Protein AF-K0NZ66-F1 (afdb_monomer_lite)

Secondary structure (DSSP, 8-state):
-----EEEEE-HHHHHHS-HHHHHHHHHHHTT--GGGEEEEEETTHHHHSHHHHHHHHHHHHHTT-EEEEEEETSSS--HHHHTTS--SEEEEPHHHH---TTS---SSS----SS-EEEEEEETTEEEEEEE-HHHHHHHHTTT--HHHHHHHHHH-HHHHHHHHHHHHHHHHH-SEEEEEETTTEEEEEEEEEEETTEEEEEEEEESTHHHHHHHTT-

pLDDT: mean 80.4, std 15.27, range [36.5, 97.06]

Radius of gyration: 20.23 Å; chains: 1; bounding box: 48×34×62 Å

Sequence (220 aa):
MPVVPVSVNLSPIDFQVADIFQEVDNIRQKHKTPAYFLNIEILESTLTSVPQQLHRDITKFHAAGYQIWIDDFGSGYSSLNNLKDFNFDLLKVGMTNLLSDPMIEPISQGIKLLSVPLALLERRDGKIKYCFINQAHHNSLEKFSLSMADWERFINEDEYSRKLLLQLMTDSKTSNQRISSHLDDQIYLEVKYLASYQTRDMFVVSTKNFNNYLDKTSKK

InterPro domains:
  IPR001633 EAL domain [PF00563] (4-93)
  IPR001633 EAL domain [PS50883] (1-173)
  IPR001633 EAL domain [cd01948] (2-111)
  IPR035919 EAL domain superfamily [G3DSA:3.20.20.450] (1-115)
  IPR035919 EAL domain superfamily [SSF141868] (4-98)

Organism: NCBI:txid1293597

Foldseek 3Di:
DDQAADEDEDELVCLVPDLNLCVVVVVCVVVVHQQQSYAYEYEPVNLVNPVVSVQVSLVSSVVSPHAYEYPQAQPDPDACVSVVSHDHPYYYHHVVQADPDPPDDPPPDPDPQDLWWKFKWKQFPLAIDTPDIGPNVVVLCVVLPHDSVNVSVCCRPPPVNSVVVVVQQVVQVVVQDWGWDDDVNQKIKIKGWRHYDDRITIIMITIPNSNVVSVVVSVD

Structure (mmCIF, N/CA/C/O backbone):
data_AF-K0NZ66-F1
#
_entry.id   AF-K0NZ66-F1
#
loop_
_atom_site.group_PDB
_atom_site.id
_atom_site.type_symbol
_atom_site.label_atom_id
_atom_site.label_alt_id
_atom_site.label_comp_id
_atom_site.label_asym_id
_atom_site.label_entity_id
_atom_site.label_seq_id
_atom_site.pdbx_PDB_ins_code
_atom_site.Cartn_x
_atom_site.Cartn_y
_atom_site.Cartn_z
_atom_site.occupancy
_atom_site.B_iso_or_equiv
_atom_site.auth_seq_id
_atom_site.auth_comp_id
_atom_site.auth_asym_id
_atom_site.auth_atom_id
_atom_site.pdbx_PDB_model_num
ATOM 1 N N . MET A 1 1 ? -31.351 6.733 1.024 1.00 50.88 1 MET A N 1
ATOM 2 C CA . MET A 1 1 ? -29.914 6.621 0.684 1.00 50.88 1 MET A CA 1
ATOM 3 C C . MET A 1 1 ? -29.343 5.426 1.430 1.00 50.88 1 MET A C 1
ATOM 5 O O . MET A 1 1 ? -29.804 5.200 2.546 1.00 50.88 1 MET A O 1
ATOM 9 N N . PRO A 1 2 ? -28.415 4.652 0.845 1.00 69.12 2 PRO A N 1
ATOM 10 C CA . PRO A 1 2 ? -27.710 3.613 1.592 1.00 69.12 2 PRO A CA 1
ATOM 11 C C . PRO A 1 2 ? -26.879 4.252 2.714 1.00 69.12 2 PRO A C 1
ATOM 13 O O . PRO A 1 2 ? -26.307 5.326 2.524 1.00 69.12 2 PRO A O 1
ATOM 16 N N . VAL A 1 3 ? -26.848 3.614 3.885 1.00 72.44 3 VAL A N 1
ATOM 17 C CA . VAL A 1 3 ? -25.988 4.032 5.001 1.00 72.44 3 VAL A CA 1
ATOM 18 C C . VAL A 1 3 ? -24.577 3.538 4.702 1.00 72.44 3 VAL A C 1
ATOM 20 O O . VAL A 1 3 ? -24.386 2.347 4.464 1.00 72.44 3 VAL A O 1
ATOM 23 N N . VAL A 1 4 ? -23.609 4.452 4.685 1.00 80.88 4 VAL A N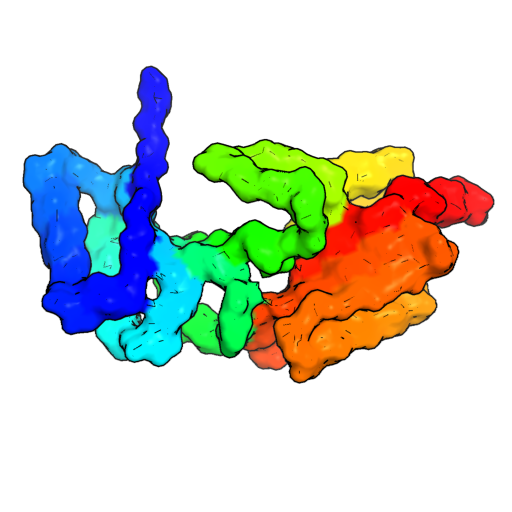 1
ATOM 24 C CA . VAL A 1 4 ? -22.199 4.143 4.420 1.00 80.88 4 VAL A CA 1
ATOM 25 C C . VAL A 1 4 ? -21.400 4.195 5.726 1.00 80.88 4 VAL A C 1
ATOM 27 O O . VAL A 1 4 ? -21.648 5.097 6.530 1.00 80.88 4 VAL A O 1
ATOM 30 N N . PRO A 1 5 ? -20.469 3.251 5.966 1.00 83.81 5 PRO A N 1
ATOM 31 C CA . PRO A 1 5 ? -19.546 3.341 7.092 1.00 83.81 5 PRO A CA 1
ATOM 32 C C . PRO A 1 5 ? -18.729 4.634 7.046 1.00 83.81 5 PRO A C 1
ATOM 34 O O . PRO A 1 5 ? -18.368 5.118 5.970 1.00 83.81 5 PRO A O 1
ATOM 37 N N . VAL A 1 6 ? -18.430 5.181 8.220 1.00 89.25 6 VAL A N 1
ATOM 38 C CA . VAL A 1 6 ? -17.580 6.362 8.397 1.00 89.25 6 VAL A CA 1
ATOM 39 C C . VAL A 1 6 ? -16.274 5.921 9.037 1.00 89.25 6 VAL A C 1
ATOM 41 O O . VAL A 1 6 ? -16.264 5.038 9.889 1.00 89.25 6 VAL A O 1
ATOM 44 N N . SER A 1 7 ? -15.169 6.531 8.623 1.00 89.00 7 SER A N 1
ATOM 45 C CA . SER A 1 7 ? -13.849 6.225 9.174 1.00 89.00 7 SER A CA 1
ATOM 46 C C . SER A 1 7 ? -13.410 7.314 10.152 1.00 89.00 7 SER A C 1
ATOM 48 O O . SER A 1 7 ? -13.660 8.497 9.913 1.00 89.00 7 SER A O 1
ATOM 50 N N . VAL A 1 8 ? -12.782 6.917 11.256 1.00 92.00 8 VAL A N 1
ATOM 51 C CA . VAL A 1 8 ? -12.252 7.806 12.297 1.00 92.00 8 VAL A CA 1
ATOM 52 C C . VAL A 1 8 ? -10.752 7.594 12.385 1.00 92.00 8 VAL A C 1
ATOM 54 O O . VAL A 1 8 ? -10.301 6.476 12.616 1.00 92.00 8 VAL A O 1
ATOM 57 N N . ASN A 1 9 ? -9.995 8.673 12.212 1.00 91.62 9 ASN A N 1
ATOM 58 C CA . ASN A 1 9 ? -8.541 8.642 12.284 1.00 91.62 9 ASN A CA 1
ATOM 59 C C . ASN A 1 9 ? -8.058 8.757 13.728 1.00 91.62 9 ASN A C 1
ATOM 61 O O . ASN A 1 9 ? -8.460 9.680 14.436 1.00 91.62 9 ASN A O 1
ATOM 65 N N . LEU A 1 10 ? -7.177 7.843 14.128 1.00 92.62 10 LEU A N 1
ATOM 66 C CA . LEU A 1 10 ? -6.488 7.835 15.410 1.00 92.62 10 LEU A CA 1
ATOM 67 C C . LEU A 1 10 ? -4.983 7.975 15.193 1.00 92.62 10 LEU A C 1
ATOM 69 O O . LEU A 1 10 ? -4.354 7.277 14.390 1.00 92.62 10 LEU A O 1
ATOM 73 N N . SER A 1 11 ? -4.406 8.894 15.948 1.00 89.00 11 SER A N 1
ATOM 74 C CA 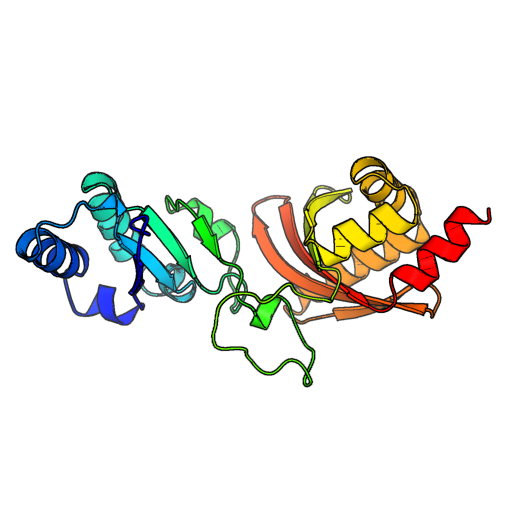. SER A 1 11 ? -2.996 9.240 15.924 1.00 89.00 11 SER A CA 1
ATOM 75 C C . SER A 1 11 ? -2.250 8.588 17.094 1.00 89.00 11 SER A C 1
ATOM 77 O O . SER A 1 11 ? -2.874 8.156 18.064 1.00 89.00 11 SER A O 1
ATOM 79 N N . PRO A 1 12 ? -0.904 8.557 17.076 1.00 89.44 12 PRO A N 1
ATOM 80 C CA . PRO A 1 12 ? -0.136 7.972 18.170 1.00 89.44 12 PRO A CA 1
ATOM 81 C C . PRO A 1 12 ? -0.428 8.587 19.540 1.00 89.44 12 PRO A C 1
ATOM 83 O O . PRO A 1 12 ? -0.375 7.874 20.540 1.00 89.44 12 PRO A O 1
ATOM 86 N N . ILE A 1 13 ? -0.731 9.891 19.594 1.00 91.50 13 ILE A N 1
ATOM 87 C CA . ILE A 1 13 ? -0.993 10.574 20.863 1.00 91.50 13 ILE A CA 1
ATOM 88 C C . ILE A 1 13 ? -2.291 10.071 21.501 1.00 91.50 13 ILE A C 1
ATOM 90 O O . ILE A 1 13 ? -2.314 9.894 22.714 1.00 91.50 13 ILE A O 1
ATOM 94 N N . ASP A 1 14 ? -3.315 9.731 20.712 1.00 92.94 14 ASP A N 1
ATOM 95 C CA . ASP A 1 14 ? -4.608 9.251 21.221 1.00 92.94 14 ASP A CA 1
ATOM 96 C C . ASP A 1 14 ? -4.450 7.960 22.038 1.00 92.94 14 ASP A C 1
ATOM 98 O O . ASP A 1 14 ? -5.008 7.833 23.127 1.00 92.94 14 ASP A O 1
ATOM 102 N N . PHE A 1 15 ? -3.600 7.041 21.567 1.00 92.38 15 PHE A N 1
ATOM 103 C CA . PHE A 1 15 ? -3.257 5.800 22.274 1.00 92.38 15 PHE A CA 1
ATOM 104 C C . PHE A 1 15 ? -2.381 6.023 23.517 1.00 92.38 15 PHE A C 1
ATOM 106 O O . PHE A 1 15 ? -2.288 5.142 24.369 1.00 92.38 15 PHE A O 1
ATOM 113 N N . GLN A 1 16 ? -1.689 7.162 23.617 1.00 89.75 16 GLN A N 1
ATOM 114 C CA . GLN A 1 16 ? -0.835 7.486 24.765 1.00 89.75 16 GLN A CA 1
ATOM 115 C C . GLN A 1 16 ? -1.607 8.172 25.888 1.00 89.75 16 GLN A C 1
ATOM 117 O O . GLN A 1 16 ? -1.298 7.952 27.059 1.00 89.75 16 GLN A O 1
ATOM 122 N N . VAL A 1 17 ? -2.568 9.034 25.545 1.00 90.06 17 VAL A N 1
ATOM 123 C CA . VAL A 1 17 ? -3.222 9.917 26.523 1.00 90.06 17 VAL A CA 1
ATOM 124 C C . VAL A 1 17 ? -4.502 9.339 27.121 1.00 90.06 17 VAL A C 1
ATOM 126 O O . VAL A 1 17 ? -4.945 9.833 28.157 1.00 90.06 17 VAL A O 1
ATOM 129 N N . ALA A 1 18 ? -5.100 8.315 26.506 1.00 88.19 18 ALA A N 1
ATOM 130 C CA . ALA A 1 18 ? -6.380 7.759 26.939 1.00 88.19 18 ALA A CA 1
ATOM 131 C C . ALA A 1 18 ? -6.503 6.251 26.664 1.00 88.19 18 ALA A C 1
ATOM 133 O O . ALA A 1 18 ? -5.793 5.691 25.830 1.00 88.19 18 ALA A O 1
ATOM 134 N N . ASP A 1 19 ? -7.470 5.597 27.324 1.00 93.94 19 ASP A N 1
ATOM 135 C CA . ASP A 1 19 ? -8.002 4.317 26.835 1.00 93.94 19 ASP A CA 1
ATOM 136 C C . ASP A 1 19 ? -8.901 4.613 25.628 1.00 93.94 19 ASP A C 1
ATOM 138 O O . ASP A 1 19 ? -10.118 4.779 25.746 1.00 93.94 19 ASP A O 1
ATOM 142 N N . ILE A 1 20 ? -8.266 4.765 24.464 1.00 94.88 20 ILE A N 1
ATOM 143 C CA . ILE A 1 20 ? -8.938 5.218 23.245 1.00 94.88 20 ILE A CA 1
ATOM 144 C C . ILE A 1 20 ? -10.032 4.249 22.792 1.00 94.88 20 ILE A C 1
ATOM 146 O O . ILE A 1 20 ? -11.053 4.679 22.257 1.00 94.88 20 ILE A O 1
ATOM 150 N N . PHE A 1 21 ? -9.867 2.951 23.067 1.00 95.75 21 PHE A N 1
ATOM 151 C CA . PHE A 1 21 ? -10.921 1.971 22.835 1.00 95.75 21 PHE A CA 1
ATOM 152 C C . PHE A 1 21 ? -12.172 2.316 23.643 1.00 95.75 21 PHE A C 1
ATOM 154 O O . PHE A 1 21 ? -13.265 2.386 23.080 1.00 95.75 21 PHE A O 1
ATOM 161 N N . GLN A 1 22 ? -12.018 2.560 24.947 1.00 96.69 22 GLN A N 1
ATOM 162 C CA . GLN A 1 22 ? -13.157 2.862 25.806 1.00 96.69 22 GLN A CA 1
ATOM 163 C C . GLN A 1 22 ? -13.837 4.175 25.405 1.00 96.69 22 GLN A C 1
ATOM 165 O O . GLN A 1 22 ? -15.065 4.251 25.425 1.00 96.69 22 GLN A O 1
ATOM 170 N N . GLU A 1 23 ? -13.062 5.187 25.013 1.00 95.50 23 GLU A N 1
ATOM 171 C CA . GLU A 1 23 ? -13.594 6.474 24.555 1.00 95.50 23 GLU A CA 1
ATOM 172 C C . GLU A 1 23 ? -14.462 6.304 23.300 1.00 95.50 23 GLU A C 1
ATOM 174 O O . GLU A 1 23 ? -15.635 6.692 23.283 1.00 95.50 23 GLU A O 1
ATOM 179 N N . VAL A 1 24 ? -13.922 5.643 22.272 1.00 95.50 24 VAL A N 1
ATOM 180 C CA . VAL A 1 24 ? -14.642 5.373 21.022 1.00 95.50 24 VAL A CA 1
ATOM 181 C C . VAL A 1 24 ? -15.882 4.517 21.280 1.00 95.50 24 VAL A C 1
ATOM 183 O O . VAL A 1 24 ? -16.968 4.838 20.787 1.00 95.50 24 VAL A O 1
ATOM 186 N N . ASP A 1 25 ? -15.762 3.456 22.082 1.00 96.31 25 ASP A N 1
ATOM 187 C CA . ASP A 1 25 ? -16.876 2.540 22.314 1.00 96.31 25 ASP A CA 1
ATOM 188 C C . ASP A 1 25 ? -17.989 3.164 23.162 1.00 96.31 25 ASP A C 1
ATOM 190 O O . ASP A 1 25 ? -19.168 2.965 22.864 1.00 96.31 25 ASP A O 1
ATOM 194 N N . ASN A 1 26 ? -17.653 4.010 24.138 1.00 96.38 26 ASN A N 1
ATOM 195 C CA . ASN A 1 26 ? -18.637 4.789 24.892 1.00 96.38 26 ASN A CA 1
ATOM 196 C C . ASN A 1 26 ? -19.447 5.712 23.977 1.00 96.38 26 ASN A C 1
ATOM 198 O O . ASN A 1 26 ? -20.678 5.767 24.077 1.00 96.38 26 ASN A O 1
ATOM 202 N N . ILE A 1 27 ? -18.775 6.420 23.063 1.00 94.94 27 ILE A N 1
ATOM 203 C CA . ILE A 1 27 ? -19.434 7.297 22.088 1.00 94.94 27 ILE A CA 1
ATOM 204 C C . ILE A 1 27 ? -20.335 6.462 21.174 1.00 94.94 27 ILE A C 1
ATOM 206 O O . ILE A 1 27 ? -21.521 6.774 21.024 1.00 94.94 27 ILE A O 1
ATOM 210 N N . ARG A 1 28 ? -19.828 5.355 20.622 1.00 94.88 28 ARG A N 1
ATOM 211 C CA . ARG A 1 28 ? -20.618 4.446 19.782 1.00 94.88 28 ARG A CA 1
ATOM 212 C C . ARG A 1 28 ? -21.881 3.966 20.506 1.00 94.88 28 ARG A C 1
ATOM 214 O O . ARG A 1 28 ? -22.976 4.041 19.941 1.00 94.88 28 ARG A O 1
ATOM 221 N N . GLN A 1 29 ? -21.751 3.486 21.744 1.00 95.38 29 GLN A N 1
ATOM 222 C CA . GLN A 1 29 ? -22.871 2.980 22.544 1.00 95.38 29 GLN A CA 1
ATOM 223 C C . GLN A 1 29 ? -23.894 4.074 22.860 1.00 95.38 29 GLN A C 1
ATOM 225 O O . GLN A 1 29 ? -25.096 3.848 22.702 1.00 95.38 29 GLN A O 1
ATOM 230 N N . LYS A 1 30 ? -23.434 5.275 23.232 1.00 97.06 30 LYS A N 1
ATOM 231 C CA . LYS A 1 30 ? -24.293 6.445 23.477 1.00 97.06 30 LYS A CA 1
ATOM 232 C C . LYS A 1 30 ? -25.176 6.763 22.270 1.00 97.06 30 LYS A C 1
ATOM 234 O O . LYS A 1 30 ? -26.352 7.083 22.437 1.00 97.06 30 LYS A O 1
ATOM 239 N N . HIS A 1 31 ? -24.626 6.638 21.065 1.00 94.75 31 HIS A N 1
ATOM 240 C CA . HIS A 1 31 ? -25.344 6.869 19.811 1.00 94.75 31 HIS A CA 1
ATOM 241 C C . HIS A 1 31 ? -26.055 5.624 19.257 1.00 94.75 31 HIS A C 1
ATOM 243 O O . HIS A 1 31 ? -26.743 5.721 18.244 1.00 94.75 31 HIS A O 1
ATOM 249 N N . LYS A 1 32 ? -25.956 4.474 19.943 1.00 94.38 32 LYS A N 1
ATOM 250 C CA . LYS A 1 32 ? -26.532 3.179 19.536 1.00 94.38 32 LYS A CA 1
ATOM 251 C C . LYS A 1 32 ? -26.104 2.753 18.128 1.00 94.38 32 LYS A C 1
ATOM 253 O O . LYS A 1 32 ? -26.863 2.110 17.405 1.00 94.38 32 LYS A O 1
ATOM 258 N N . THR A 1 33 ? -24.878 3.098 17.751 1.00 92.44 33 THR A N 1
ATOM 259 C CA . THR A 1 33 ? -24.326 2.787 16.434 1.00 92.44 33 THR A CA 1
ATOM 260 C C . THR A 1 33 ? -23.736 1.370 16.441 1.00 92.44 33 THR A C 1
ATOM 262 O O . THR A 1 33 ? -22.999 1.007 17.363 1.00 92.44 33 THR A O 1
ATOM 265 N N . PRO A 1 34 ? -24.042 0.520 15.451 1.00 92.94 34 PRO A N 1
ATOM 266 C CA . PRO A 1 34 ? -23.312 -0.732 15.261 1.00 92.94 34 PRO A CA 1
ATOM 267 C C . PRO A 1 34 ? -21.830 -0.488 14.940 1.00 92.94 34 PRO A C 1
ATOM 269 O O . PRO A 1 34 ? -21.512 0.419 14.176 1.00 92.94 34 PRO A O 1
ATOM 272 N N . ALA A 1 35 ? -20.924 -1.302 15.491 1.00 92.31 35 ALA A N 1
ATOM 273 C CA . ALA A 1 35 ? -19.477 -1.104 15.336 1.00 92.31 35 ALA A CA 1
ATOM 274 C C . ALA A 1 35 ? -19.013 -1.135 13.869 1.00 92.31 35 ALA A C 1
ATOM 276 O O . ALA A 1 35 ? -18.182 -0.329 13.480 1.00 92.31 35 ALA A O 1
ATOM 277 N N . TYR A 1 36 ? -19.639 -1.960 13.023 1.00 88.19 36 TYR A N 1
ATOM 278 C CA . TYR A 1 36 ? -19.315 -2.066 11.593 1.00 88.19 36 TYR A CA 1
ATOM 279 C C . TYR A 1 36 ? -19.644 -0.813 10.755 1.00 88.19 36 TYR A C 1
ATOM 281 O O . TYR A 1 36 ? -19.328 -0.772 9.569 1.00 88.19 36 TYR A O 1
ATOM 289 N N . PHE A 1 37 ? -20.300 0.203 11.329 1.00 91.50 37 PHE A N 1
ATOM 290 C CA . PHE A 1 37 ? -20.457 1.512 10.682 1.00 91.50 37 PHE A CA 1
ATOM 291 C C . PHE A 1 37 ? -19.314 2.483 11.000 1.00 91.50 37 PHE A C 1
ATOM 293 O O . PHE A 1 37 ? -19.302 3.585 10.451 1.00 91.50 37 PHE A O 1
ATOM 300 N N . LEU A 1 38 ? -18.379 2.095 11.870 1.00 93.25 38 LEU A N 1
ATOM 301 C CA . LEU A 1 38 ? -17.206 2.874 12.241 1.00 93.25 38 LEU A CA 1
ATOM 302 C C . LEU A 1 38 ? -15.941 2.075 11.921 1.00 93.25 38 LEU A C 1
ATOM 304 O O . LEU A 1 38 ? -15.647 1.072 12.569 1.00 93.25 38 LEU A O 1
ATOM 308 N N . ASN A 1 39 ? -15.177 2.549 10.943 1.00 93.31 39 ASN A N 1
ATOM 309 C CA . ASN A 1 39 ? -13.837 2.034 10.687 1.00 93.31 39 ASN A CA 1
ATOM 310 C C . ASN A 1 39 ? -12.834 2.875 11.469 1.00 93.31 39 ASN A C 1
ATOM 312 O O . ASN A 1 39 ? -12.922 4.103 11.484 1.00 93.31 39 ASN A O 1
ATOM 316 N N . ILE A 1 40 ? -11.879 2.225 12.115 1.00 95.62 40 ILE A N 1
ATOM 317 C CA . ILE A 1 40 ? -10.814 2.903 12.845 1.00 95.62 40 ILE A CA 1
ATOM 318 C C . ILE A 1 40 ? -9.585 2.928 11.950 1.00 95.62 40 ILE A C 1
ATOM 320 O O . ILE A 1 40 ? -9.030 1.883 11.627 1.00 95.62 40 ILE A O 1
ATOM 324 N N . GLU A 1 41 ? -9.175 4.118 11.535 1.00 93.94 41 GLU A N 1
ATOM 325 C CA . GLU A 1 41 ? -7.980 4.343 10.730 1.00 93.94 41 GLU A CA 1
ATOM 326 C C . GLU A 1 41 ? -6.814 4.702 11.649 1.00 93.94 41 GLU A C 1
ATOM 328 O O . GLU A 1 41 ? -6.909 5.608 12.474 1.00 93.94 41 GLU A O 1
ATOM 333 N N . ILE A 1 42 ? -5.712 3.971 11.527 1.00 91.44 42 ILE A N 1
ATOM 334 C CA . ILE A 1 42 ? -4.526 4.133 12.360 1.00 91.44 42 ILE A CA 1
ATOM 335 C C . ILE A 1 42 ? -3.398 4.649 11.484 1.00 91.44 42 ILE A C 1
ATOM 337 O O . ILE A 1 42 ? -3.026 4.009 10.497 1.00 91.44 42 ILE A O 1
ATOM 341 N N . LEU A 1 43 ? -2.824 5.792 11.863 1.00 85.75 43 LEU A N 1
ATOM 342 C CA . LEU A 1 43 ? -1.654 6.322 11.168 1.00 85.75 43 LEU A CA 1
ATOM 343 C C . LEU A 1 43 ? -0.496 5.326 11.246 1.00 85.75 43 LEU A C 1
ATOM 345 O O . LEU A 1 43 ? -0.181 4.811 12.322 1.00 85.75 43 LEU A O 1
ATOM 349 N N . GLU A 1 44 ? 0.195 5.131 10.126 1.00 81.88 44 GLU A N 1
ATOM 350 C CA . GLU A 1 44 ? 1.349 4.238 10.006 1.00 81.88 44 GLU A CA 1
ATOM 351 C C . GLU A 1 44 ? 2.423 4.458 11.093 1.00 81.88 44 GLU A C 1
ATOM 353 O O . GLU A 1 44 ? 2.971 3.498 11.639 1.00 81.88 44 GLU A O 1
ATOM 358 N N . SER A 1 45 ? 2.701 5.711 11.463 1.00 82.62 45 SER A N 1
ATOM 359 C CA . SER A 1 45 ? 3.694 6.052 12.493 1.00 82.62 45 SER A CA 1
ATOM 360 C C . SER A 1 45 ? 3.383 5.430 13.864 1.00 82.62 45 SER A C 1
ATOM 362 O O . SER A 1 45 ? 4.305 5.070 14.606 1.00 82.62 45 SER A O 1
ATOM 364 N N . THR A 1 46 ? 2.100 5.203 14.167 1.00 87.25 46 THR A N 1
ATOM 365 C CA . THR A 1 46 ? 1.613 4.604 15.422 1.00 87.25 46 THR A CA 1
ATOM 366 C C . THR A 1 46 ? 2.178 3.207 15.655 1.00 87.25 46 THR A C 1
ATOM 368 O O . THR A 1 46 ? 2.477 2.856 16.799 1.00 87.25 46 THR A O 1
ATOM 371 N N . LEU A 1 47 ? 2.405 2.443 14.577 1.00 86.00 47 LEU A N 1
ATOM 372 C CA . LEU A 1 47 ? 2.971 1.088 14.620 1.00 86.00 47 LEU A CA 1
ATOM 373 C C . LEU A 1 47 ? 4.319 1.056 15.344 1.00 86.00 47 LEU A C 1
ATOM 375 O O . LEU A 1 47 ? 4.630 0.103 16.052 1.00 86.00 47 LEU A O 1
ATOM 379 N N . THR A 1 48 ? 5.118 2.108 15.165 1.00 83.31 48 THR A N 1
ATOM 380 C CA . THR A 1 48 ? 6.451 2.220 15.770 1.00 83.31 48 THR A CA 1
ATOM 381 C C . THR A 1 48 ? 6.454 2.985 17.087 1.00 83.31 48 THR A C 1
ATOM 383 O O . THR A 1 48 ? 7.286 2.702 17.946 1.00 83.31 48 THR A O 1
ATOM 386 N N . SER A 1 49 ? 5.532 3.933 17.275 1.00 85.94 49 SER A N 1
ATOM 387 C CA . SER A 1 49 ? 5.510 4.790 18.464 1.00 85.94 49 SER A CA 1
ATOM 388 C C . SER A 1 49 ? 4.993 4.078 19.714 1.00 85.94 49 SER A C 1
ATOM 390 O O . SER A 1 49 ? 5.535 4.290 20.796 1.00 85.94 49 SER A O 1
ATOM 392 N N . VAL A 1 50 ? 3.945 3.256 19.593 1.00 87.00 50 VAL A N 1
ATOM 393 C CA . VAL A 1 50 ? 3.262 2.627 20.744 1.00 87.00 50 VAL A CA 1
ATOM 394 C C . VAL A 1 50 ? 2.834 1.173 20.480 1.00 87.00 50 VAL A C 1
ATOM 396 O O . VAL A 1 50 ? 1.683 0.808 20.724 1.00 87.00 50 VAL A O 1
ATOM 399 N N . PRO A 1 51 ? 3.742 0.289 20.026 1.00 87.00 51 PRO A N 1
ATOM 400 C CA . PRO A 1 51 ? 3.384 -1.029 19.491 1.00 87.00 51 PRO A CA 1
ATOM 401 C C . PRO A 1 51 ? 2.625 -1.927 20.481 1.00 87.00 51 PRO A C 1
ATOM 403 O O . PRO A 1 51 ? 1.659 -2.587 20.108 1.00 87.00 51 PRO A O 1
ATOM 406 N N . GLN A 1 52 ? 3.027 -1.946 21.757 1.00 89.25 52 GLN A N 1
ATOM 407 C CA . GLN A 1 52 ? 2.393 -2.809 22.762 1.00 89.25 52 GLN A CA 1
ATOM 408 C C . GLN A 1 52 ? 0.968 -2.365 23.105 1.00 89.25 52 GLN A C 1
ATOM 410 O O . GLN A 1 52 ? 0.083 -3.208 23.249 1.00 89.25 52 GLN A O 1
ATOM 415 N N . GLN A 1 53 ? 0.753 -1.054 23.250 1.00 91.12 53 GLN A N 1
ATOM 416 C CA . GLN A 1 53 ? -0.564 -0.497 23.552 1.00 91.12 53 GLN A CA 1
ATOM 417 C C . GLN A 1 53 ? -1.493 -0.677 22.353 1.00 91.12 53 GLN A C 1
ATOM 419 O O . GLN A 1 53 ? -2.592 -1.209 22.495 1.00 91.12 53 GLN A O 1
ATOM 424 N N . LEU A 1 54 ? -0.986 -0.362 21.160 1.00 92.25 54 LEU A N 1
ATOM 425 C CA . LEU A 1 54 ? -1.696 -0.544 19.904 1.00 92.25 54 LEU A CA 1
ATOM 426 C C . LEU A 1 54 ? -2.179 -1.989 19.713 1.00 92.25 54 LEU A C 1
ATOM 428 O O . LEU A 1 54 ? -3.336 -2.206 19.373 1.00 92.25 54 LEU A O 1
ATOM 432 N N . HIS A 1 55 ? -1.331 -2.987 19.981 1.00 91.44 55 HIS A N 1
ATOM 433 C CA . HIS A 1 55 ? -1.707 -4.398 19.833 1.00 91.44 55 HIS A CA 1
ATOM 434 C C . HIS A 1 55 ? -2.876 -4.789 20.754 1.00 91.44 55 HIS A C 1
ATOM 436 O O . HIS A 1 55 ? -3.805 -5.491 20.341 1.00 91.44 55 HIS A O 1
ATOM 442 N N . ARG A 1 56 ? -2.858 -4.307 22.004 1.00 92.81 56 ARG A N 1
ATOM 443 C CA . ARG A 1 56 ? -3.949 -4.539 22.963 1.00 92.81 56 ARG A CA 1
ATOM 444 C C . ARG A 1 56 ? -5.238 -3.875 22.497 1.00 92.81 56 ARG A C 1
ATOM 446 O O . ARG A 1 56 ? -6.281 -4.522 22.514 1.00 92.81 56 ARG A O 1
ATOM 453 N N . ASP A 1 57 ? -5.170 -2.621 22.065 1.00 94.62 57 ASP A N 1
ATOM 454 C CA . ASP A 1 57 ? -6.366 -1.873 21.681 1.00 94.62 57 ASP A CA 1
ATOM 455 C C . ASP A 1 57 ? -6.960 -2.373 20.360 1.00 94.62 57 ASP A C 1
ATOM 457 O O . ASP A 1 57 ? -8.176 -2.524 20.283 1.00 94.62 57 ASP A O 1
ATOM 461 N N . ILE A 1 58 ? -6.142 -2.766 19.374 1.00 94.06 58 ILE A N 1
ATOM 462 C CA . ILE A 1 58 ? -6.617 -3.458 18.159 1.00 94.06 58 ILE A CA 1
ATOM 463 C C . ILE A 1 58 ? -7.391 -4.725 18.532 1.00 94.06 58 ILE A C 1
ATOM 465 O O . ILE A 1 58 ? -8.488 -4.948 18.025 1.00 94.06 58 ILE A O 1
ATOM 469 N N . THR A 1 59 ? -6.870 -5.520 19.472 1.00 94.19 59 THR A N 1
ATOM 470 C CA . THR A 1 59 ? -7.557 -6.734 19.942 1.00 94.19 59 THR A CA 1
ATOM 471 C C . THR A 1 59 ? -8.923 -6.403 20.554 1.00 94.19 59 THR A C 1
ATOM 473 O O . THR A 1 59 ? -9.907 -7.086 20.264 1.00 94.19 59 THR A O 1
ATOM 476 N N . LYS A 1 60 ? -9.019 -5.339 21.367 1.00 95.88 60 LYS A N 1
ATOM 477 C CA . LYS A 1 60 ? -10.296 -4.881 21.943 1.00 95.88 60 LYS A CA 1
ATOM 478 C C . LYS A 1 60 ? -11.269 -4.404 20.859 1.00 95.88 60 LYS A C 1
ATOM 480 O O . LYS A 1 60 ? -12.434 -4.797 20.873 1.00 95.88 60 LYS A O 1
ATOM 485 N N . PHE A 1 61 ? -10.800 -3.597 19.907 1.00 96.31 61 PHE A N 1
ATOM 486 C CA . PHE A 1 61 ? -11.614 -3.111 18.792 1.00 96.31 61 PHE A CA 1
ATOM 487 C C . PHE A 1 61 ? -12.163 -4.264 17.945 1.00 96.31 61 PHE A C 1
ATOM 489 O O . PHE A 1 61 ? -13.361 -4.308 17.669 1.00 96.31 61 PHE A O 1
ATOM 496 N N . HIS A 1 62 ? -11.335 -5.248 17.596 1.00 94.88 62 HIS A N 1
ATOM 497 C CA . HIS A 1 62 ? -11.793 -6.439 16.877 1.00 94.88 62 HIS A CA 1
ATOM 498 C C . HIS A 1 62 ? -12.814 -7.244 17.674 1.00 94.88 62 HIS A C 1
ATOM 500 O O . HIS A 1 62 ? -13.850 -7.620 17.128 1.00 94.88 62 HIS A O 1
ATOM 506 N N . ALA A 1 63 ? -12.583 -7.449 18.973 1.00 95.06 63 ALA A N 1
ATOM 507 C CA . ALA A 1 63 ? -13.537 -8.140 19.841 1.00 95.06 63 ALA A CA 1
ATOM 508 C C . ALA A 1 63 ? -14.902 -7.426 19.919 1.00 95.06 63 ALA A C 1
ATOM 510 O O . ALA A 1 63 ? -15.930 -8.082 20.084 1.00 95.06 63 ALA A O 1
ATOM 511 N N . ALA A 1 64 ? -14.926 -6.100 19.763 1.00 94.81 64 ALA A N 1
ATOM 512 C CA . ALA A 1 64 ? -16.145 -5.295 19.719 1.00 94.81 64 ALA A CA 1
ATOM 513 C C . ALA A 1 64 ? -16.767 -5.162 18.309 1.00 94.81 64 ALA A C 1
ATOM 515 O O . ALA A 1 64 ? -17.835 -4.562 18.169 1.00 94.81 64 ALA A O 1
ATOM 516 N N . GLY A 1 65 ? -16.146 -5.742 17.276 1.00 93.75 65 GLY A N 1
ATOM 517 C CA . GLY A 1 65 ? -16.679 -5.802 15.911 1.00 93.75 65 GLY A CA 1
ATOM 518 C C . GLY A 1 65 ? -16.348 -4.602 15.020 1.00 93.75 65 GLY A C 1
ATOM 519 O O . GLY A 1 65 ? -17.049 -4.381 14.031 1.00 93.75 65 GLY A O 1
ATOM 520 N N . TYR A 1 66 ? -15.324 -3.817 15.365 1.00 95.69 66 TYR A N 1
ATOM 521 C CA . TYR A 1 66 ? -14.806 -2.750 14.504 1.00 95.69 66 TYR A CA 1
ATOM 522 C C . TYR A 1 66 ? -13.876 -3.317 13.430 1.00 95.69 66 TYR A C 1
ATOM 524 O O . TYR A 1 66 ? -13.245 -4.353 13.637 1.00 95.69 66 TYR A O 1
ATOM 532 N N . GLN A 1 67 ? -13.745 -2.595 12.317 1.00 92.62 67 GLN A N 1
ATOM 533 C CA . GLN A 1 67 ? -12.649 -2.799 11.371 1.00 92.62 67 GLN A CA 1
ATOM 534 C C . GLN A 1 67 ? -11.511 -1.826 11.674 1.00 92.62 67 GLN A C 1
ATOM 536 O O . GLN A 1 67 ? -11.751 -0.653 11.971 1.00 92.62 67 GLN A O 1
ATOM 541 N N . ILE A 1 68 ? -10.281 -2.315 11.571 1.00 93.31 68 ILE A N 1
ATOM 542 C CA . ILE A 1 68 ? -9.048 -1.570 11.812 1.00 93.31 68 ILE A CA 1
ATOM 543 C C . ILE A 1 68 ? -8.293 -1.439 10.496 1.00 93.31 68 ILE A C 1
ATOM 545 O O . ILE A 1 68 ? -7.896 -2.428 9.876 1.00 93.31 68 ILE A O 1
ATOM 549 N N . TRP A 1 69 ? -8.098 -0.207 10.058 1.00 91.88 69 TRP A N 1
ATOM 550 C CA . TRP A 1 69 ? -7.441 0.148 8.811 1.00 91.88 69 TRP A CA 1
ATOM 551 C C . TRP A 1 69 ? -6.128 0.874 9.112 1.00 91.88 69 TRP A C 1
ATOM 553 O O . TRP A 1 69 ? -6.021 1.576 10.115 1.00 91.88 69 TRP A O 1
ATOM 563 N N . ILE A 1 70 ? -5.133 0.744 8.240 1.00 87.44 70 ILE A N 1
ATOM 564 C CA . ILE A 1 70 ? -3.944 1.608 8.261 1.00 87.44 70 ILE A CA 1
ATOM 565 C C . ILE A 1 70 ? -4.133 2.744 7.276 1.00 87.44 70 ILE A C 1
ATOM 567 O O . ILE A 1 70 ? -4.498 2.485 6.126 1.00 87.44 70 ILE A O 1
ATOM 571 N N . ASP A 1 71 ? -3.811 3.964 7.702 1.00 84.69 71 ASP A N 1
ATOM 572 C CA . ASP A 1 71 ? -3.767 5.135 6.832 1.00 84.69 71 ASP A CA 1
ATOM 573 C C . ASP A 1 71 ? -2.343 5.542 6.428 1.00 84.69 71 ASP A C 1
ATOM 575 O O . ASP A 1 71 ? -1.371 5.285 7.146 1.00 84.69 71 ASP A O 1
ATOM 579 N N . ASP A 1 72 ? -2.242 6.182 5.259 1.00 77.31 72 ASP A N 1
ATOM 580 C CA . ASP A 1 72 ? -1.018 6.766 4.690 1.00 77.31 72 ASP A CA 1
ATOM 581 C C . ASP A 1 72 ? 0.211 5.835 4.620 1.00 77.31 72 ASP A C 1
ATOM 583 O O . ASP A 1 72 ? 1.363 6.278 4.698 1.00 77.31 72 ASP A O 1
ATOM 587 N N . PHE A 1 73 ? -0.016 4.538 4.386 1.00 76.81 73 PHE A N 1
ATOM 588 C CA . PHE A 1 73 ? 1.053 3.542 4.317 1.00 76.81 73 PHE A CA 1
ATOM 589 C C . PHE A 1 73 ? 2.105 3.870 3.253 1.00 76.81 73 PHE A C 1
ATOM 591 O O . PHE A 1 73 ? 1.768 4.149 2.093 1.00 76.81 73 PHE A O 1
ATOM 598 N N . GLY A 1 74 ? 3.378 3.747 3.638 1.00 69.06 74 GLY A N 1
ATOM 599 C CA . GLY A 1 74 ? 4.556 3.954 2.798 1.00 69.06 74 GLY A CA 1
ATOM 600 C C . GLY A 1 74 ? 5.137 5.368 2.856 1.00 69.06 74 GLY A C 1
ATOM 601 O O . GLY A 1 74 ? 6.090 5.645 2.128 1.00 69.06 74 GLY A O 1
ATOM 602 N N . SER A 1 75 ? 4.576 6.259 3.687 1.00 67.19 75 SER A N 1
ATOM 603 C CA . SER A 1 75 ? 5.010 7.662 3.799 1.00 67.19 75 SER A CA 1
ATOM 604 C C . SER A 1 75 ? 6.270 7.831 4.662 1.00 67.19 75 SER A C 1
ATOM 606 O O . SER A 1 75 ? 6.956 8.850 4.560 1.00 67.19 75 SER A O 1
ATOM 608 N N . GLY A 1 76 ? 6.608 6.824 5.480 1.00 63.94 76 GLY A N 1
ATOM 609 C CA . GLY A 1 76 ? 7.764 6.809 6.387 1.00 63.94 76 GLY A CA 1
ATOM 610 C C . GLY A 1 76 ? 8.773 5.667 6.161 1.00 63.94 76 GLY A C 1
ATOM 611 O O . GLY A 1 76 ? 8.894 5.104 5.076 1.00 63.94 76 GLY A O 1
ATOM 612 N N . TYR A 1 77 ? 9.535 5.317 7.207 1.00 55.69 77 TYR A N 1
ATOM 613 C CA . TYR A 1 77 ? 10.546 4.235 7.212 1.00 55.69 77 TYR A CA 1
ATOM 614 C C . TYR A 1 77 ? 9.960 2.842 7.503 1.00 55.69 77 TYR A C 1
ATOM 616 O O . TYR A 1 77 ? 10.608 1.993 8.123 1.00 55.69 77 TYR A O 1
ATOM 624 N N . SER A 1 78 ? 8.715 2.596 7.119 1.00 57.16 78 SER A N 1
ATOM 625 C CA . SER A 1 78 ? 8.045 1.359 7.499 1.00 57.16 78 SER A CA 1
ATOM 626 C C . SER A 1 78 ? 8.491 0.169 6.670 1.00 57.16 78 SER A C 1
ATOM 628 O O . SER A 1 78 ? 8.847 0.253 5.497 1.00 57.16 78 SER A O 1
ATOM 630 N N . SER A 1 79 ? 8.427 -0.993 7.302 1.00 61.41 79 SER A N 1
ATOM 631 C CA . SER A 1 79 ? 8.583 -2.283 6.648 1.00 61.41 79 SER A CA 1
ATOM 632 C C . SER A 1 79 ? 7.279 -3.061 6.792 1.00 61.41 79 SER A C 1
ATOM 634 O O . SER A 1 79 ? 6.557 -2.887 7.772 1.00 61.41 79 SER A O 1
ATOM 636 N N . LEU A 1 80 ? 6.977 -3.964 5.854 1.00 63.59 80 LEU A N 1
ATOM 637 C CA . LEU A 1 80 ? 5.838 -4.881 5.977 1.00 63.59 80 LEU A CA 1
ATOM 638 C C . LEU A 1 80 ? 6.023 -5.776 7.218 1.00 63.59 80 LEU A C 1
ATOM 640 O O . LEU A 1 80 ? 5.057 -6.304 7.755 1.00 63.59 80 LEU A O 1
ATOM 644 N N . ASN A 1 81 ? 7.264 -5.911 7.705 1.00 63.66 81 ASN A N 1
ATOM 645 C CA . ASN A 1 81 ? 7.564 -6.499 9.005 1.00 63.66 81 ASN A CA 1
ATOM 646 C C . ASN A 1 81 ? 6.799 -5.843 10.158 1.00 63.66 81 ASN A C 1
ATOM 648 O O . ASN A 1 81 ? 6.425 -6.567 11.065 1.00 63.66 81 ASN A O 1
ATOM 652 N N . ASN A 1 82 ? 6.546 -4.533 10.131 1.00 69.94 82 ASN A N 1
ATOM 653 C CA . ASN A 1 82 ? 5.763 -3.882 11.183 1.00 69.94 82 ASN A CA 1
ATOM 654 C C . ASN A 1 82 ? 4.282 -4.259 11.093 1.00 69.94 82 ASN A C 1
ATOM 656 O O . ASN A 1 82 ? 3.612 -4.278 12.110 1.00 69.94 82 ASN A O 1
ATOM 660 N N . LEU A 1 83 ? 3.772 -4.578 9.898 1.00 72.50 83 LEU A N 1
ATOM 661 C CA . LEU A 1 83 ? 2.379 -4.989 9.706 1.00 72.50 83 LEU A CA 1
ATOM 662 C C . LEU A 1 83 ? 2.108 -6.401 10.215 1.00 72.50 83 LEU A C 1
ATOM 664 O O . LEU A 1 83 ? 1.009 -6.677 10.673 1.00 72.50 83 LEU A O 1
ATOM 668 N N . LYS A 1 84 ? 3.098 -7.298 10.122 1.00 71.38 84 LYS A N 1
ATOM 669 C CA . LYS A 1 84 ? 2.917 -8.729 10.423 1.00 71.38 84 LYS A CA 1
ATOM 670 C C . LYS A 1 84 ? 2.481 -8.994 11.872 1.00 71.38 84 LYS A C 1
ATOM 672 O O . LYS A 1 84 ? 1.916 -10.046 12.148 1.00 71.38 84 LYS A O 1
ATOM 677 N N . ASP A 1 85 ? 2.813 -8.076 12.780 1.00 76.94 85 ASP A N 1
ATOM 678 C CA . ASP A 1 85 ? 2.622 -8.228 14.223 1.00 76.94 85 ASP A CA 1
ATOM 679 C C . ASP A 1 85 ? 1.240 -7.717 14.676 1.00 76.94 85 ASP A C 1
ATOM 681 O O . ASP A 1 85 ? 0.896 -7.770 15.861 1.00 76.94 85 ASP A O 1
ATOM 685 N N . PHE A 1 86 ? 0.424 -7.240 13.734 1.00 81.81 86 PHE A N 1
ATOM 686 C CA . PHE A 1 86 ? -0.903 -6.701 13.985 1.00 81.81 86 PHE A CA 1
ATOM 687 C C . PHE A 1 86 ? -1.914 -7.266 12.988 1.00 81.81 86 PHE A C 1
ATOM 689 O O . PHE A 1 86 ? -1.607 -7.554 11.833 1.00 81.81 86 PHE A O 1
ATOM 696 N N . ASN A 1 87 ? -3.153 -7.394 13.446 1.00 82.75 87 ASN A N 1
ATOM 697 C CA . ASN A 1 87 ? -4.261 -7.824 12.613 1.00 82.75 87 ASN A CA 1
ATOM 698 C C . ASN A 1 87 ? -4.955 -6.576 12.049 1.00 82.75 87 ASN A C 1
ATOM 700 O O . ASN A 1 87 ? -5.678 -5.903 12.776 1.00 82.75 87 ASN A O 1
ATOM 704 N N . PHE A 1 88 ? -4.701 -6.236 10.787 1.00 86.44 88 PHE A N 1
ATOM 705 C CA . PHE A 1 88 ? -5.358 -5.121 10.095 1.00 86.44 88 PHE A CA 1
ATOM 706 C C . PHE A 1 88 ? -6.298 -5.649 9.013 1.00 86.44 88 PHE A C 1
ATOM 708 O O . PHE A 1 88 ? -5.954 -6.594 8.304 1.00 86.44 88 PHE A O 1
ATOM 715 N N . ASP A 1 89 ? -7.457 -5.014 8.859 1.00 84.88 89 ASP A N 1
ATOM 716 C CA . ASP A 1 89 ? -8.481 -5.399 7.883 1.00 84.88 89 ASP A CA 1
ATOM 717 C C . ASP A 1 89 ? -8.247 -4.757 6.509 1.00 84.88 89 ASP A C 1
ATOM 719 O O . ASP A 1 89 ? -8.627 -5.315 5.479 1.00 84.88 89 ASP A O 1
ATOM 723 N N . LEU A 1 90 ? -7.623 -3.575 6.481 1.00 82.56 90 LEU A N 1
ATOM 724 C CA . LEU A 1 90 ? -7.375 -2.819 5.256 1.00 82.56 90 LEU A CA 1
ATOM 725 C C . LEU A 1 90 ? -6.126 -1.946 5.392 1.00 82.56 90 LEU A C 1
ATOM 727 O O . LEU A 1 90 ? -5.833 -1.404 6.454 1.00 82.56 90 LEU A O 1
ATOM 731 N N . LEU A 1 91 ? -5.401 -1.775 4.289 1.00 78.50 91 LEU A N 1
ATOM 732 C CA . LEU A 1 91 ? -4.253 -0.878 4.199 1.00 78.50 91 LEU A CA 1
ATOM 733 C C . LEU A 1 91 ? -4.505 0.166 3.109 1.00 78.50 91 LEU A C 1
ATOM 735 O O . LEU A 1 91 ? -4.693 -0.185 1.942 1.00 78.50 91 LEU A O 1
ATOM 739 N N . LYS A 1 92 ? -4.498 1.448 3.485 1.00 77.94 92 LYS A N 1
ATOM 740 C CA . LYS A 1 92 ? -4.588 2.590 2.568 1.00 77.94 92 LYS A CA 1
ATOM 741 C C . LYS A 1 92 ? -3.180 3.072 2.236 1.00 77.94 92 LYS A C 1
ATOM 743 O O . LYS A 1 92 ? -2.386 3.359 3.127 1.00 77.94 92 LYS A O 1
ATOM 748 N N . VAL A 1 93 ? -2.866 3.170 0.947 1.00 72.81 93 VAL A N 1
ATOM 749 C CA . VAL A 1 93 ? -1.592 3.733 0.472 1.00 72.81 93 VAL A CA 1
ATOM 750 C C . VAL A 1 93 ? -1.765 5.237 0.268 1.00 72.81 93 VAL A C 1
ATOM 752 O O . VAL A 1 93 ? -2.616 5.653 -0.519 1.00 72.81 93 VAL A O 1
ATOM 755 N N . GLY A 1 94 ? -0.960 6.043 0.967 1.00 68.81 94 GLY A N 1
ATOM 756 C CA . GLY A 1 94 ? -1.062 7.507 0.940 1.00 68.81 94 GLY A CA 1
ATOM 757 C C . GLY A 1 94 ? -0.744 8.121 -0.428 1.00 68.81 94 GLY A C 1
ATOM 758 O O . GLY A 1 94 ? 0.141 7.647 -1.143 1.00 68.81 94 GLY A O 1
ATOM 759 N N . MET A 1 95 ? -1.429 9.209 -0.806 1.00 64.81 95 MET A N 1
ATOM 760 C CA . MET A 1 95 ? -1.242 9.859 -2.120 1.00 64.81 95 MET A CA 1
ATOM 761 C C . MET A 1 95 ? 0.185 10.374 -2.345 1.00 64.81 95 MET A C 1
ATOM 763 O O . MET A 1 95 ? 0.687 10.319 -3.469 1.00 64.81 95 MET A O 1
ATOM 767 N N . THR A 1 96 ? 0.863 10.811 -1.282 1.00 63.88 96 THR A N 1
ATOM 768 C CA . THR A 1 96 ? 2.273 11.236 -1.316 1.00 63.88 96 THR A CA 1
ATOM 769 C C . THR A 1 96 ? 3.219 10.112 -1.730 1.00 63.88 96 THR A C 1
ATOM 771 O O . THR A 1 96 ? 4.326 10.401 -2.180 1.00 63.88 96 THR A O 1
ATOM 774 N N . ASN A 1 97 ? 2.779 8.848 -1.656 1.00 63.09 97 ASN A N 1
ATOM 775 C CA . ASN A 1 97 ? 3.489 7.658 -2.140 1.00 63.09 97 ASN A CA 1
ATOM 776 C C . ASN A 1 97 ? 3.117 7.293 -3.577 1.00 63.09 97 ASN A C 1
ATOM 778 O O . ASN A 1 97 ? 3.884 6.619 -4.263 1.00 63.09 97 ASN A O 1
ATOM 782 N N . LEU A 1 98 ? 2.027 7.847 -4.105 1.00 62.28 98 LEU A N 1
ATOM 783 C CA . LEU A 1 98 ? 1.533 7.558 -5.449 1.00 62.28 98 LEU A CA 1
ATOM 784 C C . LEU A 1 98 ? 1.952 8.592 -6.502 1.00 62.28 98 LEU A C 1
ATOM 786 O O . LEU A 1 98 ? 2.069 8.223 -7.666 1.00 62.28 98 LEU A O 1
ATOM 790 N N . LEU A 1 99 ? 2.200 9.852 -6.125 1.00 58.91 99 LEU A N 1
ATOM 791 C CA . LEU A 1 99 ? 2.405 10.944 -7.085 1.00 58.91 99 LEU A CA 1
ATOM 792 C C . LEU A 1 99 ? 3.547 11.890 -6.686 1.00 58.91 99 LEU A C 1
ATOM 794 O O . LEU A 1 99 ? 3.702 12.240 -5.519 1.00 58.91 99 LEU A O 1
ATOM 798 N N . SER A 1 100 ? 4.306 12.341 -7.683 1.00 52.91 100 SER A N 1
ATOM 799 C CA . SER A 1 100 ? 5.296 13.426 -7.602 1.00 52.91 100 SER A CA 1
ATOM 800 C C . SER A 1 100 ? 4.909 14.636 -8.463 1.00 52.91 100 SER A C 1
ATOM 802 O O . SER A 1 100 ? 5.716 15.542 -8.641 1.00 52.91 100 SER A O 1
ATOM 804 N N . ASP A 1 101 ? 3.698 14.657 -9.033 1.00 49.72 101 ASP A N 1
ATOM 805 C CA . ASP A 1 101 ? 3.313 15.692 -9.990 1.00 49.72 101 ASP A CA 1
ATOM 806 C C . ASP A 1 101 ? 2.908 17.001 -9.282 1.00 49.72 101 ASP A C 1
ATOM 808 O O . ASP A 1 101 ? 1.866 17.028 -8.621 1.00 49.72 101 ASP A O 1
ATOM 812 N N . PRO A 1 102 ? 3.679 18.096 -9.429 1.00 42.56 102 PRO A N 1
ATOM 813 C CA . PRO A 1 102 ? 3.346 19.386 -8.828 1.00 42.56 102 PRO A CA 1
ATOM 814 C C . PRO A 1 102 ? 2.087 20.032 -9.432 1.00 42.56 102 PRO A C 1
ATOM 816 O O . PRO A 1 102 ? 1.615 21.030 -8.894 1.00 42.56 102 PRO A O 1
ATOM 819 N N . MET A 1 103 ? 1.534 19.496 -10.532 1.00 40.94 103 MET A N 1
ATOM 820 C CA . MET A 1 103 ? 0.276 19.962 -11.133 1.00 40.94 103 MET A CA 1
ATOM 821 C C . MET A 1 103 ? -0.965 19.215 -10.630 1.00 40.94 103 MET A C 1
ATOM 823 O O . MET A 1 103 ? -2.081 19.568 -11.015 1.00 40.94 103 MET A O 1
ATOM 827 N N . ILE A 1 104 ? -0.808 18.194 -9.784 1.00 47.59 104 ILE A N 1
ATOM 828 C CA . ILE A 1 104 ? -1.946 17.549 -9.128 1.00 47.59 104 ILE A CA 1
ATOM 829 C C . ILE A 1 104 ? -2.185 18.285 -7.810 1.00 47.59 104 ILE A C 1
ATOM 831 O O . ILE A 1 104 ? -1.551 17.996 -6.797 1.00 47.59 104 ILE A O 1
ATOM 835 N N . GLU A 1 105 ? -3.098 19.260 -7.828 1.00 42.72 105 GLU A N 1
ATOM 836 C CA . GLU A 1 105 ? -3.618 19.835 -6.586 1.00 42.72 105 GLU A CA 1
ATOM 837 C C . GLU A 1 105 ? -4.200 18.706 -5.718 1.00 42.72 105 GLU A C 1
ATOM 839 O O . GLU A 1 105 ? -4.901 17.836 -6.250 1.00 42.72 105 GLU A O 1
ATOM 844 N N . PRO A 1 106 ? -3.928 18.676 -4.400 1.00 41.88 106 PRO A N 1
ATOM 845 C CA . PRO A 1 106 ? -4.515 17.693 -3.502 1.00 41.88 106 PRO A CA 1
ATOM 846 C C . PRO A 1 106 ? -6.029 17.913 -3.467 1.00 41.88 106 PRO A C 1
ATOM 848 O O . PRO A 1 106 ? -6.544 18.762 -2.741 1.00 41.88 106 PRO A O 1
ATOM 851 N N . ILE A 1 107 ? -6.758 17.164 -4.294 1.00 44.69 107 ILE A N 1
ATOM 852 C CA . ILE A 1 107 ? -8.214 17.200 -4.296 1.00 44.69 107 ILE A CA 1
ATOM 853 C C . ILE A 1 107 ? -8.651 16.548 -2.987 1.00 44.69 107 ILE A C 1
ATOM 855 O O . ILE A 1 107 ? -8.598 15.332 -2.822 1.00 44.69 107 ILE A O 1
ATOM 859 N N . SER A 1 108 ? -9.098 17.382 -2.056 1.00 39.00 108 SER A N 1
ATOM 860 C CA . SER A 1 108 ? -9.614 17.065 -0.719 1.00 39.00 108 SER A CA 1
ATOM 861 C C . SER A 1 108 ? -10.911 16.237 -0.716 1.00 39.00 108 SER A C 1
ATOM 863 O O . SER A 1 108 ? -11.579 16.109 0.307 1.00 39.00 108 SER A O 1
ATOM 865 N N . GLN A 1 109 ? -11.278 15.641 -1.850 1.00 36.50 109 GLN A N 1
ATOM 866 C CA . GLN A 1 109 ? -12.411 14.740 -2.007 1.00 36.50 109 GLN A CA 1
ATOM 867 C C . GLN A 1 109 ? -11.932 13.509 -2.775 1.00 36.50 109 GLN A C 1
ATOM 869 O O . GLN A 1 109 ? -11.388 13.639 -3.869 1.00 36.50 109 GLN A O 1
ATOM 874 N N . GLY A 1 110 ? -12.109 12.344 -2.145 1.00 40.56 110 GLY A N 1
ATOM 875 C CA . GLY A 1 110 ? -11.583 11.031 -2.520 1.00 40.56 110 GLY A CA 1
ATOM 876 C C . GLY A 1 110 ? -11.315 10.800 -4.007 1.00 40.56 110 GLY A C 1
ATOM 877 O O . GLY A 1 110 ? -12.149 11.114 -4.848 1.00 40.56 110 GLY A O 1
ATOM 878 N N . ILE A 1 111 ? -10.136 10.221 -4.275 1.00 43.88 111 ILE A N 1
ATOM 879 C CA . ILE A 1 111 ? -9.610 9.701 -5.550 1.00 43.88 111 ILE A CA 1
ATOM 880 C C . ILE A 1 111 ? -10.564 9.935 -6.734 1.00 43.88 111 ILE A C 1
ATOM 882 O O . ILE A 1 111 ? -11.255 9.030 -7.204 1.00 43.88 111 ILE A O 1
ATOM 886 N N . LYS A 1 112 ? -10.576 11.162 -7.264 1.00 43.09 112 LYS A N 1
ATOM 887 C CA . LYS A 1 112 ? -10.999 11.366 -8.648 1.00 43.09 112 LYS A CA 1
ATOM 888 C C . LYS A 1 112 ? -9.989 10.590 -9.493 1.00 43.09 112 LYS A C 1
ATOM 890 O O . LYS A 1 112 ? -8.792 10.819 -9.344 1.00 43.09 112 LYS A O 1
ATOM 895 N N . LEU A 1 113 ? -10.484 9.623 -10.273 1.00 53.91 113 LEU A N 1
ATOM 896 C CA . LEU A 1 113 ? -9.735 8.692 -11.132 1.00 53.91 113 LEU A CA 1
ATOM 897 C C . LEU A 1 113 ? -8.348 9.229 -11.511 1.00 53.91 113 LEU A C 1
ATOM 899 O O . LEU A 1 113 ? -8.238 10.135 -12.337 1.00 53.91 113 LEU A O 1
ATOM 903 N N . LEU A 1 114 ? -7.303 8.668 -10.895 1.00 60.53 114 LEU A N 1
ATOM 904 C CA . LEU A 1 114 ? -5.922 8.983 -11.248 1.00 60.53 114 LEU A CA 1
ATOM 905 C C . LEU A 1 114 ? -5.741 8.744 -12.749 1.00 60.53 114 LEU A C 1
ATOM 907 O O . LEU A 1 114 ? -5.907 7.621 -13.223 1.00 60.53 114 LEU A O 1
ATOM 911 N N . SER A 1 115 ? -5.423 9.803 -13.489 1.00 69.69 115 SER A N 1
ATOM 912 C CA . SER A 1 115 ? -5.240 9.764 -14.945 1.00 69.69 115 SER A CA 1
ATOM 913 C C . SER A 1 115 ? -3.897 9.160 -15.360 1.00 69.69 115 SER A C 1
ATOM 915 O O . SER A 1 115 ? -3.715 8.795 -16.521 1.00 69.69 115 SER A O 1
ATOM 917 N N . VAL A 1 116 ? -2.963 9.030 -14.417 1.00 74.06 116 VAL A N 1
ATOM 918 C CA . VAL A 1 116 ? -1.653 8.415 -14.631 1.00 74.06 116 VAL A CA 1
ATOM 919 C C . VAL A 1 116 ? -1.751 6.905 -14.383 1.00 74.06 116 VAL A C 1
ATOM 921 O O . VAL A 1 116 ? -2.256 6.507 -13.329 1.00 74.06 116 VAL A O 1
ATOM 924 N N . PRO A 1 117 ? -1.267 6.054 -15.308 1.00 81.88 117 PRO A N 1
ATOM 925 C CA . PRO A 1 117 ? -1.125 4.624 -15.064 1.00 81.88 117 PRO A CA 1
ATOM 926 C C . PRO A 1 117 ? -0.259 4.341 -13.830 1.00 81.88 117 PRO A C 1
ATOM 928 O O . PRO A 1 117 ? 0.897 4.766 -13.751 1.00 81.88 117 PRO A O 1
ATOM 931 N N . LEU A 1 118 ? -0.837 3.620 -12.872 1.00 82.81 118 LEU A N 1
ATOM 932 C CA . LEU A 1 118 ? -0.235 3.286 -11.586 1.00 82.81 118 LEU A CA 1
ATOM 933 C C . LEU A 1 118 ? -0.335 1.780 -11.352 1.00 82.81 118 LEU A C 1
ATOM 935 O O . LEU A 1 118 ? -1.394 1.191 -11.581 1.00 82.81 118 LEU A O 1
ATOM 939 N N . ALA A 1 119 ? 0.738 1.188 -10.839 1.00 85.19 119 ALA A N 1
ATOM 940 C CA . ALA A 1 119 ? 0.802 -0.210 -10.452 1.00 85.19 119 ALA A CA 1
ATOM 941 C C . ALA A 1 119 ? 1.422 -0.390 -9.061 1.00 85.19 119 ALA A C 1
ATOM 943 O O . ALA A 1 119 ? 2.359 0.316 -8.688 1.00 85.19 119 ALA A O 1
ATOM 944 N N . LEU A 1 120 ? 0.924 -1.376 -8.317 1.00 85.38 120 LEU A N 1
ATOM 945 C CA . LEU A 1 120 ? 1.569 -1.909 -7.121 1.00 85.38 120 LEU A CA 1
ATOM 946 C C . LEU A 1 120 ? 2.256 -3.219 -7.501 1.00 85.38 120 LEU A C 1
ATOM 948 O O . LEU A 1 120 ? 1.586 -4.165 -7.922 1.00 85.38 120 LEU A O 1
ATOM 952 N N . LEU A 1 121 ? 3.574 -3.270 -7.350 1.00 90.44 121 LEU A N 1
ATOM 953 C CA . LEU A 1 121 ? 4.401 -4.406 -7.738 1.00 90.44 121 LEU A CA 1
ATOM 954 C C . LEU A 1 121 ? 5.006 -5.092 -6.516 1.00 90.44 121 LEU A C 1
ATOM 956 O O . LEU A 1 121 ? 5.517 -4.428 -5.617 1.00 90.44 121 LEU A O 1
ATOM 960 N N . GLU A 1 122 ? 5.007 -6.421 -6.527 1.00 90.56 122 GLU A N 1
ATOM 961 C CA . GLU A 1 122 ? 5.811 -7.261 -5.640 1.00 90.56 122 GLU A CA 1
ATOM 962 C C . GLU A 1 122 ? 7.059 -7.719 -6.405 1.00 90.56 122 GLU A C 1
ATOM 964 O O . GLU A 1 122 ? 6.962 -8.315 -7.479 1.00 90.56 122 GLU A O 1
ATOM 969 N N . ARG A 1 123 ? 8.245 -7.482 -5.845 1.00 93.88 123 ARG A N 1
ATOM 970 C CA . ARG A 1 123 ? 9.481 -8.142 -6.267 1.00 93.88 123 ARG A CA 1
ATOM 971 C C . ARG A 1 123 ? 9.774 -9.291 -5.317 1.00 93.88 123 ARG A C 1
ATOM 973 O O . ARG A 1 123 ? 9.928 -9.070 -4.116 1.00 93.88 123 ARG A O 1
ATOM 980 N N . ARG A 1 124 ? 9.925 -10.495 -5.865 1.00 91.94 124 ARG A N 1
ATOM 981 C CA . ARG A 1 124 ? 10.281 -11.698 -5.110 1.00 91.94 124 ARG A CA 1
ATOM 982 C C . ARG A 1 124 ? 11.236 -12.572 -5.906 1.00 91.94 124 ARG A C 1
ATOM 984 O O . ARG A 1 124 ? 10.944 -12.925 -7.044 1.00 91.94 124 ARG A O 1
ATOM 991 N N . ASP A 1 125 ? 12.379 -12.910 -5.310 1.00 87.75 125 ASP A N 1
ATOM 992 C CA . ASP A 1 125 ? 13.390 -13.799 -5.907 1.00 87.75 125 ASP A CA 1
ATOM 993 C C . ASP A 1 125 ? 13.783 -13.382 -7.348 1.00 87.75 125 ASP A C 1
ATOM 995 O O . ASP A 1 125 ? 13.935 -14.200 -8.253 1.00 87.75 125 ASP A O 1
ATOM 999 N N . GLY A 1 126 ? 13.886 -12.065 -7.582 1.00 85.06 126 GLY A N 1
ATOM 1000 C CA . GLY A 1 126 ? 14.229 -11.476 -8.884 1.00 85.06 126 GLY A CA 1
ATOM 1001 C C . GLY A 1 126 ? 13.102 -11.465 -9.927 1.00 85.06 126 GLY A C 1
ATOM 1002 O O . GLY A 1 126 ? 13.341 -11.029 -11.057 1.00 85.06 126 GLY A O 1
ATOM 1003 N N . LYS A 1 127 ? 11.896 -11.926 -9.580 1.00 89.94 127 LYS A N 1
ATOM 1004 C CA . LYS A 1 127 ? 10.681 -11.815 -10.399 1.00 89.94 127 LYS A CA 1
ATOM 1005 C C . LYS A 1 127 ? 9.841 -10.624 -9.961 1.00 89.94 127 LYS A C 1
ATOM 1007 O O . LYS A 1 127 ? 9.837 -10.269 -8.782 1.00 89.94 127 LYS A O 1
ATOM 1012 N N . ILE A 1 128 ? 9.134 -10.033 -10.914 1.00 93.12 128 ILE A N 1
ATOM 1013 C CA . ILE A 1 128 ? 8.223 -8.909 -10.702 1.00 93.12 128 ILE A CA 1
ATOM 1014 C C . ILE A 1 128 ? 6.799 -9.414 -10.904 1.00 93.12 128 ILE A C 1
ATOM 1016 O O . ILE A 1 128 ? 6.501 -10.020 -11.928 1.00 93.12 128 ILE A O 1
ATOM 1020 N N . LYS A 1 129 ? 5.928 -9.162 -9.936 1.00 90.94 129 LYS A N 1
ATOM 1021 C CA . LYS A 1 129 ? 4.510 -9.501 -9.990 1.00 90.94 129 LYS A CA 1
ATOM 1022 C C . LYS A 1 129 ? 3.684 -8.242 -9.816 1.00 90.94 129 LYS A C 1
ATOM 1024 O O . LYS A 1 129 ? 3.972 -7.432 -8.937 1.00 90.94 129 LYS A O 1
ATOM 1029 N N . TYR A 1 130 ? 2.633 -8.094 -10.604 1.00 87.94 130 TYR A N 1
ATOM 1030 C CA . TYR A 1 130 ? 1.675 -7.019 -10.424 1.00 87.94 130 TYR A CA 1
ATOM 1031 C C . TYR A 1 130 ? 0.587 -7.437 -9.435 1.00 87.94 130 TYR A C 1
ATOM 1033 O O . TYR A 1 130 ? -0.166 -8.382 -9.659 1.00 87.94 130 TYR A O 1
ATOM 1041 N N . CYS A 1 131 ? 0.493 -6.714 -8.327 1.00 81.06 131 CYS A N 1
ATOM 1042 C CA . CYS A 1 131 ? -0.525 -6.936 -7.303 1.00 81.06 131 CYS A CA 1
ATOM 1043 C C . CYS A 1 131 ? -1.783 -6.107 -7.564 1.00 81.06 131 CYS A C 1
ATOM 1045 O O . CYS A 1 131 ? -2.885 -6.534 -7.231 1.00 81.06 131 CYS A O 1
ATOM 1047 N N . PHE A 1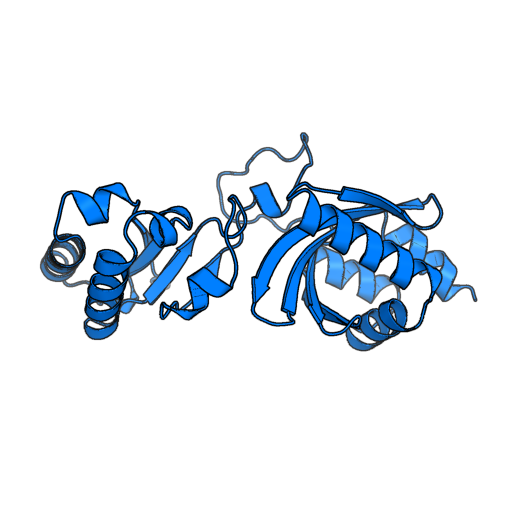 132 ? -1.617 -4.921 -8.147 1.00 82.88 132 PHE A N 1
ATOM 1048 C CA . PHE A 1 132 ? -2.709 -4.013 -8.476 1.00 82.88 132 PHE A CA 1
ATOM 1049 C C . PHE A 1 132 ? -2.308 -3.106 -9.636 1.00 82.88 132 PHE A C 1
ATOM 1051 O O . PHE A 1 132 ? -1.143 -2.722 -9.749 1.00 82.88 132 PHE A O 1
ATOM 1058 N N . ILE A 1 133 ? -3.290 -2.721 -10.446 1.00 81.00 133 ILE A N 1
ATOM 1059 C CA . ILE A 1 133 ? -3.185 -1.635 -11.415 1.00 81.00 133 ILE A CA 1
ATOM 1060 C C . ILE A 1 133 ? -4.442 -0.764 -11.339 1.00 81.00 133 ILE A C 1
ATOM 1062 O O . ILE A 1 133 ? -5.533 -1.260 -11.066 1.00 81.00 133 ILE A O 1
ATOM 1066 N N . ASN A 1 134 ? -4.300 0.543 -11.552 1.00 78.38 134 ASN A N 1
ATOM 1067 C CA . ASN A 1 134 ? -5.449 1.450 -11.570 1.00 78.38 134 ASN A CA 1
ATOM 1068 C C . ASN A 1 134 ? -6.160 1.461 -12.939 1.00 78.38 134 ASN A C 1
ATOM 1070 O O . ASN A 1 134 ? -5.667 0.915 -13.926 1.00 78.38 134 ASN A O 1
ATOM 1074 N N . GLN A 1 135 ? -7.309 2.145 -13.023 1.00 77.94 135 GLN A N 1
ATOM 1075 C CA . GLN A 1 135 ? -8.090 2.225 -14.264 1.00 77.94 135 GLN A CA 1
ATOM 1076 C C . GLN A 1 135 ? -7.302 2.836 -15.436 1.00 77.94 135 GLN A C 1
ATOM 1078 O O . GLN A 1 135 ? -7.435 2.378 -16.564 1.00 77.94 135 GLN A O 1
ATOM 1083 N N . ALA A 1 136 ? -6.454 3.843 -15.200 1.00 79.19 136 ALA A N 1
ATOM 1084 C CA . ALA A 1 136 ? -5.634 4.431 -16.263 1.00 79.19 136 ALA A CA 1
ATOM 1085 C C . ALA A 1 136 ? -4.627 3.427 -16.846 1.00 79.19 136 ALA A C 1
ATOM 1087 O O . ALA A 1 136 ? -4.397 3.406 -18.058 1.00 79.19 136 ALA A O 1
ATOM 1088 N N . HIS A 1 137 ? -4.060 2.566 -16.003 1.00 83.88 137 HIS A N 1
ATOM 1089 C CA . HIS A 1 137 ? -3.190 1.485 -16.441 1.00 83.88 137 HIS A CA 1
ATOM 1090 C C . HIS A 1 137 ? -3.981 0.385 -17.160 1.00 83.88 137 HIS A C 1
ATOM 1092 O O . HIS A 1 137 ? -3.535 -0.062 -18.214 1.00 83.88 137 HIS A O 1
ATOM 1098 N N . HIS A 1 138 ? -5.171 0.012 -16.671 1.00 83.81 138 HIS A N 1
ATOM 1099 C CA . HIS A 1 138 ? -6.083 -0.895 -17.384 1.00 83.81 138 HIS A CA 1
ATOM 1100 C C . HIS A 1 138 ? -6.403 -0.382 -18.792 1.00 83.81 138 HIS A C 1
ATOM 1102 O O . HIS A 1 138 ? -6.123 -1.070 -19.768 1.00 83.81 138 HIS A O 1
ATOM 1108 N N . ASN A 1 139 ? -6.878 0.862 -18.901 1.00 83.62 139 ASN A N 1
ATOM 1109 C CA . ASN A 1 139 ? -7.198 1.502 -20.179 1.00 83.62 139 ASN A CA 1
ATOM 1110 C C . ASN A 1 139 ? -5.993 1.519 -21.120 1.00 83.62 139 ASN A C 1
ATOM 1112 O O . ASN A 1 139 ? -6.142 1.442 -22.336 1.00 83.62 139 ASN A O 1
ATOM 1116 N N . SER A 1 140 ? -4.789 1.670 -20.566 1.00 81.94 140 SER A N 1
ATOM 1117 C CA . SER A 1 140 ? -3.590 1.659 -21.383 1.00 81.94 140 SER A CA 1
ATOM 1118 C C . SER A 1 140 ? -3.245 0.267 -21.888 1.00 81.94 140 SER A C 1
ATOM 1120 O O . SER A 1 140 ? -2.854 0.174 -23.033 1.00 81.94 140 SER A O 1
ATOM 1122 N N . LEU A 1 141 ? -3.423 -0.804 -21.110 1.00 84.56 141 LEU A N 1
ATOM 1123 C CA . LEU A 1 141 ? -3.230 -2.173 -21.611 1.00 84.56 141 LEU A CA 1
ATOM 1124 C C . LEU A 1 141 ? -4.287 -2.553 -22.661 1.00 84.56 141 LEU A C 1
ATOM 1126 O O . LEU A 1 141 ? -3.949 -3.113 -23.705 1.00 84.56 141 LEU A O 1
ATOM 1130 N N . GLU A 1 142 ? -5.548 -2.180 -22.424 1.00 83.38 142 GLU A N 1
ATOM 1131 C CA . GLU A 1 142 ? -6.669 -2.447 -23.336 1.00 83.38 142 GLU A CA 1
ATOM 1132 C C . GLU A 1 142 ? -6.464 -1.835 -24.723 1.00 83.38 142 GLU A C 1
ATOM 1134 O O . GLU A 1 142 ? -6.736 -2.495 -25.725 1.00 83.38 142 GLU A O 1
ATOM 1139 N N . LYS A 1 143 ? -5.919 -0.612 -24.809 1.00 79.38 143 LYS A N 1
ATOM 1140 C CA . LYS A 1 143 ? -5.593 0.037 -26.095 1.00 79.38 143 LYS A CA 1
ATOM 1141 C C . LYS A 1 143 ? -4.701 -0.811 -26.999 1.00 79.38 143 LYS A C 1
ATOM 1143 O O . LYS A 1 143 ? -4.768 -0.661 -28.214 1.00 79.38 143 LYS A O 1
ATOM 1148 N N . PHE A 1 144 ? -3.893 -1.693 -26.420 1.00 74.25 144 PHE A N 1
ATOM 1149 C CA . PHE A 1 144 ? -2.962 -2.556 -27.147 1.00 74.25 144 PHE A CA 1
ATOM 1150 C C . PHE A 1 144 ? -3.360 -4.025 -27.094 1.00 74.25 144 PHE A C 1
ATOM 1152 O O . PHE A 1 144 ? -2.569 -4.887 -27.459 1.00 74.25 144 PHE A O 1
ATOM 1159 N N . SER A 1 145 ? -4.596 -4.312 -26.670 1.00 83.31 145 SER A N 1
ATOM 1160 C CA . SER A 1 145 ? -5.135 -5.671 -26.566 1.00 83.31 145 SER A CA 1
ATOM 1161 C C . SER A 1 145 ? -4.275 -6.606 -25.705 1.00 83.31 145 SER A C 1
ATOM 1163 O O . SER A 1 145 ? -4.247 -7.811 -25.945 1.00 83.31 145 SER A O 1
ATOM 1165 N N . LEU A 1 146 ? -3.570 -6.065 -24.704 1.00 80.94 146 LEU A N 1
ATOM 1166 C CA . LEU A 1 146 ? -2.759 -6.853 -23.776 1.00 80.94 146 LEU A CA 1
ATOM 1167 C C . LEU A 1 146 ? -3.558 -7.193 -22.523 1.00 80.94 146 LEU A C 1
ATOM 1169 O O . LEU A 1 146 ? -4.158 -6.315 -21.897 1.00 80.94 146 LEU A O 1
ATOM 1173 N N . SER A 1 147 ? -3.522 -8.461 -22.111 1.00 84.81 147 SER A N 1
ATOM 1174 C CA . SER A 1 147 ? -4.002 -8.837 -20.785 1.00 84.81 147 SER A CA 1
ATOM 1175 C C . SER A 1 147 ? -2.968 -8.497 -19.712 1.00 84.81 147 SER A C 1
ATOM 1177 O O . SER A 1 147 ? -1.783 -8.281 -19.980 1.00 84.81 147 SER A O 1
ATOM 1179 N N . MET A 1 148 ? -3.407 -8.512 -18.453 1.00 81.62 148 MET A N 1
ATOM 1180 C CA . MET A 1 148 ? -2.499 -8.330 -17.324 1.00 81.62 148 MET A CA 1
ATOM 1181 C C . MET A 1 148 ? -1.429 -9.428 -17.246 1.00 81.62 148 MET A C 1
ATOM 1183 O O . MET A 1 148 ? -0.288 -9.163 -16.875 1.00 81.62 148 MET A O 1
ATOM 1187 N N . ALA A 1 149 ? -1.796 -10.654 -17.626 1.00 83.75 149 ALA A N 1
ATOM 1188 C CA . ALA A 1 149 ? -0.879 -11.784 -17.652 1.00 83.75 149 ALA A CA 1
ATOM 1189 C C . ALA A 1 149 ? 0.176 -11.628 -18.758 1.00 83.75 149 ALA A C 1
ATOM 1191 O O . ALA A 1 149 ? 1.350 -11.898 -18.513 1.00 83.75 149 ALA A O 1
ATOM 1192 N N . ASP A 1 150 ? -0.219 -11.142 -19.939 1.00 83.94 150 ASP A N 1
ATOM 1193 C CA . ASP A 1 150 ? 0.716 -10.869 -21.039 1.00 83.94 150 ASP A CA 1
ATOM 1194 C C . ASP A 1 150 ? 1.703 -9.770 -20.653 1.00 83.94 150 ASP A C 1
ATOM 1196 O O . ASP A 1 150 ? 2.900 -9.887 -20.904 1.00 83.94 150 ASP A O 1
ATOM 1200 N N . TRP A 1 151 ? 1.210 -8.725 -19.986 1.00 85.12 151 TRP A N 1
ATOM 1201 C CA . TRP A 1 151 ? 2.039 -7.621 -19.521 1.00 85.12 151 TRP A CA 1
ATOM 1202 C C . TRP A 1 151 ? 3.043 -8.044 -18.441 1.00 85.12 151 TRP A C 1
ATOM 1204 O O . TRP A 1 151 ? 4.229 -7.720 -18.525 1.00 85.12 151 TRP A O 1
ATOM 1214 N N . GLU A 1 152 ? 2.597 -8.813 -17.444 1.00 86.44 152 GLU A N 1
ATOM 1215 C CA . GLU A 1 152 ? 3.491 -9.362 -16.420 1.00 86.44 152 GLU A CA 1
ATOM 1216 C C . GLU A 1 152 ? 4.544 -10.289 -17.040 1.00 86.44 152 GLU A C 1
ATOM 1218 O O . GLU A 1 152 ? 5.724 -10.222 -16.680 1.00 86.44 152 GLU A O 1
ATOM 1223 N N . ARG A 1 153 ? 4.143 -11.122 -18.005 1.00 85.88 153 ARG A N 1
ATOM 1224 C CA . ARG A 1 153 ? 5.057 -11.989 -18.748 1.00 85.88 153 ARG A CA 1
ATOM 1225 C C . ARG A 1 153 ? 6.100 -11.172 -19.505 1.00 85.88 153 ARG A C 1
ATOM 1227 O O . ARG A 1 153 ? 7.291 -11.418 -19.332 1.00 85.88 153 ARG A O 1
ATOM 1234 N N . PHE A 1 154 ? 5.664 -10.171 -20.264 1.00 84.31 154 PHE A N 1
ATOM 1235 C CA . PHE A 1 154 ? 6.530 -9.286 -21.037 1.00 84.31 154 PHE A CA 1
ATOM 1236 C C . PHE A 1 154 ? 7.615 -8.639 -20.166 1.00 84.31 154 PHE A C 1
ATOM 1238 O O . PHE A 1 154 ? 8.796 -8.729 -20.486 1.00 84.31 154 PHE A O 1
ATOM 1245 N N . ILE A 1 155 ? 7.248 -8.076 -19.011 1.00 85.12 155 ILE A N 1
ATOM 1246 C CA . ILE A 1 155 ? 8.208 -7.432 -18.099 1.00 85.12 155 ILE A CA 1
ATOM 1247 C C . ILE A 1 155 ? 9.227 -8.406 -17.511 1.00 85.12 155 ILE A C 1
ATOM 1249 O O . ILE A 1 155 ? 10.341 -8.001 -17.186 1.00 85.12 155 ILE A O 1
ATOM 1253 N N . ASN A 1 156 ? 8.867 -9.675 -17.326 1.00 88.88 156 ASN A N 1
ATOM 1254 C CA . ASN A 1 156 ? 9.799 -10.667 -16.793 1.00 88.88 156 ASN A CA 1
ATOM 1255 C C . ASN A 1 156 ? 10.669 -11.328 -17.879 1.00 88.88 156 ASN A C 1
ATOM 1257 O O . ASN A 1 156 ? 11.738 -11.854 -17.546 1.00 88.88 156 ASN A O 1
ATOM 1261 N N . GLU A 1 157 ? 10.226 -11.320 -19.138 1.00 89.31 157 GLU A N 1
ATOM 1262 C CA . GLU A 1 157 ? 10.922 -11.929 -20.280 1.00 89.31 157 GLU A CA 1
ATOM 1263 C C . GLU A 1 157 ? 11.814 -10.935 -21.044 1.00 89.31 157 GLU A C 1
ATOM 1265 O O . GLU A 1 157 ? 12.883 -11.331 -21.506 1.00 89.31 157 GLU A O 1
ATOM 1270 N N . ASP A 1 158 ? 11.437 -9.656 -21.137 1.00 87.56 158 ASP A N 1
ATOM 1271 C CA . ASP A 1 158 ? 12.259 -8.629 -21.787 1.00 87.56 158 ASP A CA 1
ATOM 1272 C C . ASP A 1 158 ? 13.459 -8.238 -20.910 1.00 87.56 158 ASP A C 1
ATOM 1274 O O . ASP A 1 158 ? 13.321 -7.579 -19.877 1.00 87.56 158 ASP A O 1
ATOM 1278 N N . GLU A 1 159 ? 14.662 -8.652 -21.316 1.00 87.56 159 GLU A N 1
ATOM 1279 C CA . GLU A 1 159 ? 15.880 -8.508 -20.510 1.00 87.56 159 GLU A CA 1
ATOM 1280 C C . GLU A 1 159 ? 16.198 -7.043 -20.179 1.00 87.56 159 GLU A C 1
ATOM 1282 O O . GLU A 1 159 ? 16.559 -6.726 -19.041 1.00 87.56 159 GLU A O 1
ATOM 1287 N N . TYR A 1 160 ? 16.039 -6.145 -21.153 1.00 86.81 160 TYR A N 1
ATOM 1288 C CA . TYR A 1 160 ? 16.359 -4.730 -20.996 1.00 86.81 160 TYR A CA 1
ATOM 1289 C C . TYR A 1 160 ? 15.410 -4.043 -20.008 1.00 86.81 160 TYR A C 1
ATOM 1291 O O . TYR A 1 160 ? 15.863 -3.483 -19.002 1.00 86.81 160 TYR A O 1
ATOM 1299 N N . SER A 1 161 ? 14.099 -4.150 -20.238 1.00 85.31 161 SER A N 1
ATOM 1300 C CA . SER A 1 161 ? 13.071 -3.537 -19.391 1.00 85.31 161 SER A CA 1
ATOM 1301 C C . SER A 1 161 ? 13.097 -4.120 -17.984 1.00 85.31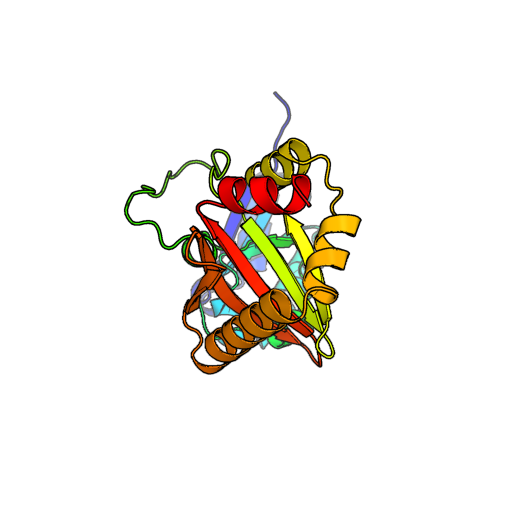 161 SER A C 1
ATOM 1303 O O . SER A 1 161 ? 13.029 -3.376 -17.000 1.00 85.31 161 SER A O 1
ATOM 1305 N N . ARG A 1 162 ? 13.281 -5.441 -17.862 1.00 90.81 162 ARG A N 1
ATOM 1306 C CA . ARG A 1 162 ? 13.410 -6.115 -16.568 1.00 90.81 162 ARG A CA 1
ATOM 1307 C C . ARG A 1 162 ? 14.609 -5.608 -15.786 1.00 90.81 162 ARG A C 1
ATOM 1309 O O . ARG A 1 162 ? 14.477 -5.287 -14.605 1.00 90.81 162 ARG A O 1
ATOM 1316 N N . LYS A 1 163 ? 15.785 -5.558 -16.417 1.00 92.06 163 LYS A N 1
ATOM 1317 C CA . LYS A 1 163 ? 17.024 -5.128 -15.762 1.00 92.06 163 LYS A CA 1
ATOM 1318 C C . LYS A 1 163 ? 16.917 -3.682 -15.297 1.00 92.06 163 LYS A C 1
ATOM 1320 O O . LYS A 1 163 ? 17.289 -3.397 -14.159 1.00 92.06 163 LYS A O 1
ATOM 1325 N N . LEU A 1 164 ? 16.357 -2.800 -16.128 1.00 91.50 164 LEU A N 1
ATOM 1326 C CA . LEU A 1 164 ? 16.097 -1.415 -15.745 1.00 91.50 164 LEU A CA 1
ATOM 1327 C C . LEU A 1 164 ? 15.151 -1.346 -14.542 1.00 91.50 164 LEU A C 1
ATOM 1329 O O . LEU A 1 164 ? 15.485 -0.716 -13.543 1.00 91.50 164 LEU A O 1
ATOM 1333 N N . LEU A 1 165 ? 14.002 -2.025 -14.590 1.00 92.12 165 LEU A N 1
ATOM 1334 C CA . LEU A 1 165 ? 13.014 -1.948 -13.513 1.00 92.12 165 LEU A CA 1
ATOM 1335 C C . LEU A 1 165 ? 13.551 -2.518 -12.191 1.00 92.12 165 LEU A C 1
ATOM 1337 O O . LEU A 1 165 ? 13.361 -1.910 -11.138 1.00 92.12 165 LEU A O 1
ATOM 1341 N N . LEU A 1 166 ? 14.280 -3.637 -12.231 1.00 95.00 166 LEU A N 1
ATOM 1342 C CA . LEU A 1 166 ? 14.938 -4.208 -11.051 1.00 95.00 166 LEU A CA 1
ATOM 1343 C C . LEU A 1 166 ? 16.016 -3.281 -10.474 1.00 95.00 166 LEU A C 1
ATOM 1345 O O . LEU A 1 166 ? 16.168 -3.230 -9.248 1.00 95.00 166 LEU A O 1
ATOM 1349 N N . GLN A 1 167 ? 16.739 -2.549 -11.326 1.00 95.25 167 GLN A N 1
ATOM 1350 C CA . GLN A 1 167 ? 17.706 -1.541 -10.896 1.00 95.25 167 GLN A CA 1
ATOM 1351 C C . GLN A 1 167 ? 16.994 -0.386 -10.180 1.00 95.25 167 GLN A C 1
ATOM 1353 O O . GLN A 1 167 ? 17.314 -0.111 -9.027 1.00 95.25 167 GLN A O 1
ATOM 1358 N N . LEU A 1 168 ? 15.950 0.195 -10.787 1.00 94.44 168 LEU A N 1
ATOM 1359 C CA . LEU A 1 168 ? 15.159 1.276 -10.177 1.00 94.44 168 LEU A CA 1
ATOM 1360 C C . LEU A 1 168 ? 14.546 0.859 -8.833 1.00 94.44 168 LEU A C 1
ATOM 1362 O O . LEU A 1 168 ? 14.588 1.616 -7.865 1.00 94.44 168 LEU A O 1
ATOM 1366 N N . MET A 1 169 ? 14.017 -0.365 -8.747 1.00 94.69 169 MET A N 1
ATOM 1367 C CA . MET A 1 169 ? 13.520 -0.948 -7.496 1.00 94.69 169 MET A CA 1
ATOM 1368 C C . MET A 1 169 ? 14.624 -1.058 -6.435 1.00 94.69 169 MET A C 1
ATOM 1370 O O . MET A 1 169 ? 14.401 -0.746 -5.266 1.00 94.69 169 MET A O 1
ATOM 1374 N N . THR A 1 170 ? 15.824 -1.492 -6.821 1.00 95.12 170 THR A N 1
ATOM 1375 C CA . THR A 1 170 ? 16.960 -1.624 -5.896 1.00 95.12 170 THR A CA 1
ATOM 1376 C C . THR A 1 170 ? 17.433 -0.264 -5.390 1.00 95.12 170 THR A C 1
ATOM 1378 O O . THR A 1 170 ? 17.621 -0.094 -4.182 1.00 95.12 170 THR A O 1
ATOM 1381 N N . ASP A 1 171 ? 17.546 0.716 -6.281 1.00 94.81 171 ASP A N 1
ATOM 1382 C CA . ASP A 1 171 ? 17.974 2.074 -5.945 1.00 94.81 171 ASP A CA 1
ATOM 1383 C C . ASP A 1 171 ? 16.936 2.773 -5.062 1.00 94.81 171 ASP A C 1
ATOM 1385 O O . ASP A 1 171 ? 17.284 3.403 -4.058 1.00 94.81 171 ASP A O 1
ATOM 1389 N N . SER A 1 172 ? 15.647 2.596 -5.368 1.00 91.81 172 SER A N 1
ATOM 1390 C CA . SER A 1 172 ? 14.555 3.160 -4.573 1.00 91.81 172 SER A CA 1
ATOM 1391 C C . SER A 1 172 ? 14.488 2.540 -3.180 1.00 91.81 172 SER A C 1
ATOM 1393 O O . SER A 1 172 ? 14.329 3.263 -2.199 1.00 91.81 172 SER A O 1
ATOM 1395 N N . LYS A 1 173 ? 14.691 1.222 -3.057 1.00 90.81 173 LYS A N 1
ATOM 1396 C CA . LYS A 1 173 ? 14.764 0.546 -1.752 1.00 90.81 173 LYS A CA 1
ATOM 1397 C C . LYS A 1 173 ? 15.965 1.013 -0.930 1.00 90.81 173 LYS A C 1
ATOM 1399 O O . LYS A 1 173 ? 15.823 1.242 0.266 1.00 90.81 173 LYS A O 1
ATOM 1404 N N . THR A 1 174 ? 17.129 1.163 -1.558 1.00 91.00 174 THR A N 1
ATOM 1405 C CA . THR A 1 174 ? 18.373 1.559 -0.873 1.00 91.00 174 THR A CA 1
ATOM 1406 C C . THR A 1 174 ? 18.318 3.000 -0.374 1.00 91.00 174 THR A C 1
ATOM 1408 O O . THR A 1 174 ? 18.723 3.284 0.749 1.00 91.00 174 THR A O 1
ATOM 1411 N N . SER A 1 175 ? 17.804 3.913 -1.197 1.00 88.56 175 SER A N 1
ATOM 1412 C CA . SER A 1 175 ? 17.726 5.342 -0.867 1.00 88.56 175 SER A CA 1
ATOM 1413 C C . SER A 1 175 ? 16.476 5.724 -0.065 1.00 88.56 175 SER A C 1
ATOM 1415 O O . SER A 1 175 ? 16.417 6.812 0.505 1.00 88.56 175 SER A O 1
ATOM 1417 N N . ASN A 1 176 ? 15.454 4.862 -0.063 1.00 83.94 176 ASN A N 1
ATOM 1418 C CA . ASN A 1 176 ? 14.080 5.195 0.309 1.00 83.94 176 ASN A CA 1
ATOM 1419 C C . ASN A 1 176 ? 13.535 6.443 -0.426 1.00 83.94 176 ASN A C 1
ATOM 1421 O O . ASN A 1 176 ? 12.637 7.127 0.068 1.00 83.94 176 ASN A O 1
ATOM 1425 N N . GLN A 1 177 ? 14.055 6.752 -1.617 1.00 84.19 177 GLN A N 1
ATOM 1426 C CA . GLN A 1 177 ? 13.607 7.862 -2.459 1.00 84.19 177 GLN A CA 1
ATOM 1427 C C . GLN A 1 177 ? 12.838 7.353 -3.678 1.00 84.19 177 GLN A C 1
ATOM 1429 O O . GLN A 1 177 ? 12.907 6.176 -4.044 1.00 84.19 177 GLN A O 1
ATOM 1434 N N . ARG A 1 178 ? 12.090 8.254 -4.320 1.00 85.50 178 ARG A N 1
ATOM 1435 C CA . ARG A 1 178 ? 11.566 8.011 -5.668 1.00 85.50 178 ARG A CA 1
ATOM 1436 C C . ARG A 1 178 ? 12.735 8.000 -6.640 1.00 85.50 178 ARG A C 1
ATOM 1438 O O . ARG A 1 178 ? 13.519 8.944 -6.655 1.00 85.50 178 ARG A O 1
ATOM 1445 N N . ILE A 1 179 ? 12.840 6.948 -7.441 1.00 90.19 179 ILE A N 1
ATOM 1446 C CA . ILE A 1 179 ? 13.850 6.843 -8.491 1.00 90.19 179 ILE A CA 1
ATOM 1447 C C . ILE A 1 179 ? 13.129 6.768 -9.821 1.00 90.19 179 ILE A C 1
ATOM 1449 O O . ILE A 1 179 ? 12.199 5.979 -9.989 1.00 90.19 179 ILE A O 1
ATOM 1453 N N . SER A 1 180 ? 13.566 7.590 -10.766 1.00 89.94 180 SER A N 1
ATOM 1454 C CA . SER A 1 180 ? 12.981 7.635 -12.095 1.00 89.94 180 SER A CA 1
ATOM 1455 C C . SER A 1 180 ? 14.014 7.435 -13.183 1.00 89.94 180 SER A C 1
ATOM 1457 O O . SER A 1 180 ? 15.154 7.875 -13.044 1.00 89.94 180 SER A O 1
ATOM 1459 N N . SER A 1 181 ? 13.596 6.833 -14.287 1.00 90.19 181 SER A N 1
ATOM 1460 C CA . SER A 1 181 ? 14.405 6.714 -15.495 1.00 90.19 181 SER A CA 1
ATOM 1461 C C . SER A 1 181 ? 13.514 6.633 -16.728 1.00 90.19 181 SER A C 1
ATOM 1463 O O . SER A 1 181 ? 12.290 6.529 -16.621 1.00 90.19 181 SER A O 1
ATOM 1465 N N . HIS A 1 182 ? 14.135 6.685 -17.900 1.00 83.62 182 HIS A N 1
ATOM 1466 C CA . HIS A 1 182 ? 13.453 6.495 -19.166 1.00 83.62 182 HIS A CA 1
ATOM 1467 C C . HIS A 1 182 ? 13.658 5.071 -19.684 1.00 83.62 182 HIS A C 1
ATOM 1469 O O . HIS A 1 182 ? 14.766 4.540 -19.630 1.00 83.62 182 HIS A O 1
ATOM 1475 N N . LEU A 1 183 ? 12.588 4.474 -20.204 1.00 77.75 183 LEU A N 1
ATOM 1476 C CA . LEU A 1 183 ? 12.656 3.296 -21.061 1.00 77.75 183 LEU A CA 1
ATOM 1477 C C . LEU A 1 183 ? 12.559 3.776 -22.515 1.00 77.75 183 LEU A C 1
ATOM 1479 O O . LEU A 1 183 ? 11.577 4.429 -22.890 1.00 77.75 183 LEU A O 1
ATOM 1483 N N . ASP A 1 184 ? 13.598 3.493 -23.303 1.00 69.44 184 ASP A N 1
ATOM 1484 C CA . ASP A 1 184 ? 13.724 3.858 -24.723 1.00 69.44 184 ASP A CA 1
ATOM 1485 C C . ASP A 1 184 ? 13.465 5.350 -25.035 1.00 69.44 184 ASP A C 1
ATOM 1487 O O . ASP A 1 184 ? 12.842 5.676 -26.048 1.00 69.44 184 ASP A O 1
ATOM 1491 N N . ASP A 1 185 ? 13.895 6.257 -24.146 1.00 63.69 185 ASP A N 1
ATOM 1492 C CA . ASP A 1 185 ? 13.741 7.725 -24.233 1.00 63.69 185 ASP A CA 1
ATOM 1493 C C . ASP A 1 185 ? 12.293 8.248 -24.348 1.00 63.69 185 ASP A C 1
ATOM 1495 O O . ASP A 1 18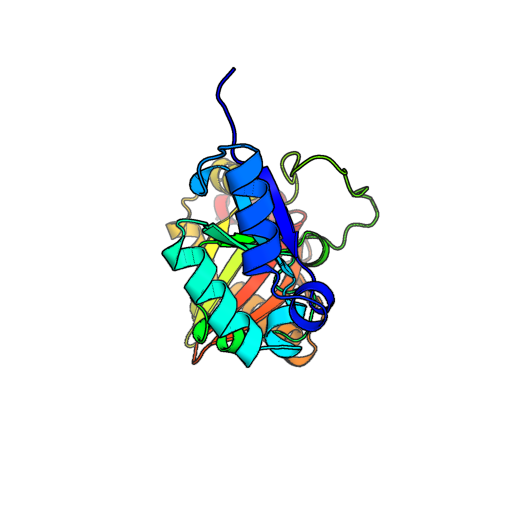5 ? 12.067 9.446 -24.528 1.00 63.69 185 ASP A O 1
ATOM 1499 N N . GLN A 1 186 ? 11.288 7.374 -24.230 1.00 65.75 186 GLN A N 1
ATOM 1500 C CA . GLN A 1 186 ? 9.887 7.719 -24.485 1.00 65.75 186 GLN A CA 1
ATOM 1501 C C . GLN A 1 186 ? 8.962 7.423 -23.312 1.00 65.75 186 GLN A C 1
ATOM 1503 O O . GLN A 1 186 ? 8.033 8.202 -23.096 1.00 65.75 186 GLN A O 1
ATOM 1508 N N . ILE A 1 187 ? 9.203 6.357 -22.540 1.00 72.31 187 ILE A N 1
ATOM 1509 C CA . ILE A 1 187 ? 8.451 6.107 -21.304 1.00 72.31 187 ILE A CA 1
ATOM 1510 C C . ILE A 1 187 ? 9.245 6.643 -20.143 1.00 72.31 187 ILE A C 1
ATOM 1512 O O . ILE A 1 187 ? 10.395 6.266 -19.951 1.00 72.31 187 ILE A O 1
ATOM 1516 N N . TYR A 1 188 ? 8.591 7.433 -19.313 1.00 81.38 188 TYR A N 1
ATOM 1517 C CA . TYR A 1 188 ? 9.137 7.798 -18.022 1.00 81.38 188 TYR A CA 1
ATOM 1518 C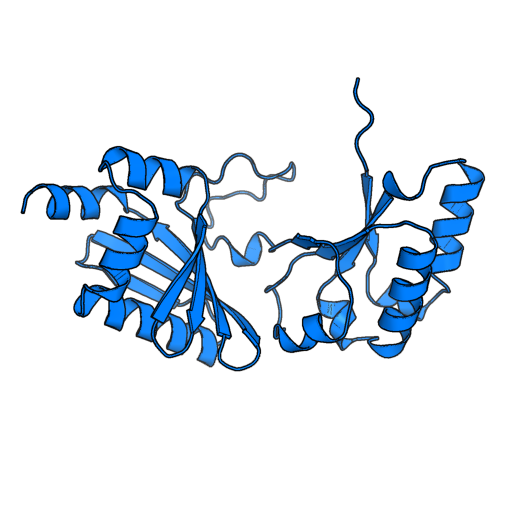 C . TYR A 1 188 ? 8.583 6.847 -16.961 1.00 81.38 188 TYR A C 1
ATOM 1520 O O . TYR A 1 188 ? 7.368 6.774 -16.752 1.00 81.38 188 TYR A O 1
ATOM 1528 N N . LEU A 1 189 ? 9.479 6.099 -16.324 1.00 87.00 189 LEU A N 1
ATOM 1529 C CA . LEU A 1 189 ? 9.184 5.218 -15.203 1.00 87.00 189 LEU A CA 1
ATOM 1530 C C . LEU A 1 189 ? 9.594 5.918 -13.917 1.00 87.00 189 LEU A C 1
ATOM 1532 O O . LEU A 1 189 ? 10.724 6.389 -13.806 1.00 87.00 189 LEU A O 1
ATOM 1536 N N . GLU A 1 190 ? 8.712 5.923 -12.927 1.00 88.38 190 GLU A N 1
ATOM 1537 C CA . GLU A 1 190 ? 9.047 6.317 -11.562 1.00 88.38 190 GLU A CA 1
ATOM 1538 C C . GLU A 1 190 ? 8.684 5.183 -10.608 1.00 88.38 190 GLU A C 1
ATOM 1540 O O . GLU A 1 190 ? 7.570 4.657 -10.644 1.00 88.38 190 GLU A O 1
ATOM 1545 N N . VAL A 1 191 ? 9.631 4.814 -9.750 1.00 90.31 191 VAL A N 1
ATOM 1546 C CA . VAL A 1 191 ? 9.509 3.726 -8.783 1.00 90.31 191 VAL A CA 1
ATOM 1547 C C . VAL A 1 191 ? 9.709 4.277 -7.377 1.00 90.31 191 VAL A C 1
ATOM 1549 O O . VAL A 1 191 ? 10.685 4.980 -7.102 1.00 90.31 191 VAL A O 1
ATOM 1552 N N . LYS A 1 192 ? 8.800 3.916 -6.472 1.00 88.25 192 LYS A N 1
ATOM 1553 C CA . LYS A 1 192 ? 8.901 4.180 -5.036 1.00 88.25 192 LYS A CA 1
ATOM 1554 C C . LYS A 1 192 ? 8.791 2.871 -4.267 1.00 88.25 192 LYS A C 1
ATOM 1556 O O . LYS A 1 192 ? 7.766 2.194 -4.315 1.00 88.25 192 LYS A O 1
ATOM 1561 N N . TYR A 1 193 ? 9.846 2.522 -3.544 1.00 88.50 193 TYR A N 1
ATOM 1562 C CA . TYR A 1 193 ? 9.814 1.482 -2.527 1.00 88.50 193 TYR A CA 1
ATOM 1563 C C . TYR A 1 193 ? 8.822 1.864 -1.433 1.00 88.50 193 TYR A C 1
ATOM 1565 O O . TYR A 1 193 ? 8.860 2.986 -0.923 1.00 88.50 193 TYR A O 1
ATOM 1573 N N . LEU A 1 194 ? 7.950 0.916 -1.097 1.00 82.44 194 LEU A N 1
ATOM 1574 C CA . LEU A 1 194 ? 7.039 1.042 0.028 1.00 82.44 194 LEU A CA 1
ATOM 1575 C C . LEU A 1 194 ? 7.595 0.315 1.243 1.00 82.44 194 LEU A C 1
ATOM 1577 O O . LEU A 1 194 ? 7.751 0.913 2.299 1.00 82.44 194 LEU A O 1
ATOM 1581 N N . ALA A 1 195 ? 7.847 -0.989 1.106 1.00 81.94 195 ALA A N 1
ATOM 1582 C CA . ALA A 1 195 ? 8.079 -1.843 2.261 1.00 81.94 195 ALA A CA 1
ATOM 1583 C C . ALA A 1 195 ? 8.586 -3.244 1.875 1.00 81.94 195 ALA A C 1
ATOM 1585 O O . ALA A 1 195 ? 8.453 -3.673 0.730 1.00 81.94 195 ALA A O 1
ATOM 1586 N N . SER A 1 196 ? 9.140 -3.984 2.844 1.00 82.94 196 SER A N 1
ATOM 1587 C CA . SER A 1 196 ? 9.657 -5.347 2.646 1.00 82.94 196 SER A CA 1
ATOM 1588 C C . SER A 1 196 ? 9.264 -6.313 3.763 1.00 82.94 196 SER A C 1
ATOM 1590 O O . SER A 1 196 ? 9.150 -5.921 4.930 1.00 82.94 196 SER A O 1
ATOM 1592 N N . TYR A 1 197 ? 9.052 -7.578 3.389 1.00 80.38 197 TYR A N 1
ATOM 1593 C CA . TYR A 1 197 ? 8.830 -8.719 4.277 1.00 80.38 197 TYR A CA 1
ATOM 1594 C C . TYR A 1 197 ? 9.477 -9.979 3.701 1.00 80.38 197 TYR A C 1
ATOM 1596 O O . TYR A 1 197 ? 9.099 -10.443 2.625 1.00 80.38 197 TYR A O 1
ATOM 1604 N N . GLN A 1 198 ? 10.414 -10.576 4.442 1.00 81.25 198 GLN A N 1
ATOM 1605 C CA . GLN A 1 198 ? 11.173 -11.749 3.992 1.00 81.25 198 GLN A CA 1
ATOM 1606 C C . GLN A 1 198 ? 11.823 -11.495 2.616 1.00 81.25 198 GLN A C 1
ATOM 1608 O O . GLN A 1 198 ? 12.603 -10.557 2.478 1.00 81.25 198 GLN A O 1
ATOM 1613 N N . THR A 1 199 ? 11.505 -12.306 1.602 1.00 83.00 199 THR A N 1
ATOM 1614 C CA . THR A 1 199 ? 12.010 -12.148 0.230 1.00 83.00 199 THR A CA 1
ATOM 1615 C C . THR A 1 199 ? 11.113 -11.281 -0.656 1.00 83.00 199 THR A C 1
ATOM 1617 O O . THR A 1 199 ? 11.347 -11.205 -1.861 1.00 83.00 199 THR A O 1
ATOM 1620 N N . ARG A 1 200 ? 10.084 -10.642 -0.084 1.00 85.69 200 ARG A N 1
ATOM 1621 C CA . ARG A 1 200 ? 9.118 -9.807 -0.803 1.00 85.69 200 ARG A CA 1
ATOM 1622 C C . ARG A 1 200 ? 9.386 -8.335 -0.558 1.00 85.69 200 ARG A C 1
ATOM 1624 O O . ARG A 1 200 ? 9.407 -7.885 0.587 1.00 85.69 200 ARG A O 1
ATOM 1631 N N . ASP A 1 201 ? 9.504 -7.590 -1.642 1.00 90.12 201 ASP A N 1
ATOM 1632 C CA . ASP A 1 201 ? 9.603 -6.137 -1.639 1.00 90.12 201 ASP A CA 1
ATOM 1633 C C . ASP A 1 201 ? 8.415 -5.550 -2.406 1.00 90.12 201 ASP A C 1
ATOM 1635 O O . ASP A 1 201 ? 8.108 -6.006 -3.504 1.00 90.12 201 ASP A O 1
ATOM 1639 N N . MET A 1 202 ? 7.757 -4.539 -1.845 1.00 88.50 202 MET A N 1
ATOM 1640 C CA . MET A 1 202 ? 6.609 -3.868 -2.452 1.00 88.50 202 MET A CA 1
ATOM 1641 C C . MET A 1 202 ? 7.001 -2.492 -2.973 1.00 88.50 202 MET A C 1
ATOM 1643 O O . MET A 1 202 ? 7.668 -1.715 -2.282 1.00 88.50 202 MET A O 1
ATOM 1647 N N . PHE A 1 203 ? 6.538 -2.181 -4.178 1.00 89.06 203 PHE A N 1
ATOM 1648 C CA . PHE A 1 203 ? 6.840 -0.942 -4.882 1.00 89.06 203 PHE A CA 1
ATOM 1649 C C . PHE A 1 203 ? 5.590 -0.359 -5.513 1.00 89.06 203 PHE A C 1
ATOM 1651 O O . PHE A 1 203 ? 4.766 -1.084 -6.064 1.00 89.06 203 PHE A O 1
ATOM 1658 N N . VAL A 1 204 ? 5.499 0.961 -5.512 1.00 87.44 204 VAL A N 1
ATOM 1659 C CA . VAL A 1 204 ? 4.600 1.693 -6.400 1.00 87.44 204 VAL A CA 1
ATOM 1660 C C . VAL A 1 204 ? 5.381 2.073 -7.642 1.00 87.44 204 VAL A C 1
ATOM 1662 O O . VAL A 1 204 ? 6.495 2.589 -7.545 1.00 87.44 204 VAL A O 1
ATOM 1665 N N . VAL A 1 205 ? 4.789 1.822 -8.803 1.00 87.00 205 VAL A N 1
ATOM 1666 C CA . VAL A 1 205 ? 5.336 2.228 -10.093 1.00 87.00 205 VAL A CA 1
ATOM 1667 C C . VAL A 1 205 ? 4.312 3.080 -10.814 1.00 87.00 205 VAL A C 1
ATOM 1669 O O . VAL A 1 205 ? 3.157 2.680 -10.966 1.00 87.00 205 VAL A O 1
ATOM 1672 N N . SER A 1 206 ? 4.740 4.253 -11.263 1.00 83.94 206 SER A N 1
ATOM 1673 C CA . SER A 1 206 ? 3.972 5.069 -12.195 1.00 83.94 206 SER A CA 1
ATOM 1674 C C . SER A 1 206 ? 4.673 5.106 -13.546 1.00 83.94 206 SER A C 1
ATOM 1676 O O . SER A 1 206 ? 5.905 5.110 -13.630 1.00 83.94 206 SER A O 1
ATOM 1678 N N . THR A 1 207 ? 3.880 5.104 -14.613 1.00 77.94 207 THR A N 1
ATOM 1679 C CA . THR A 1 207 ? 4.397 5.158 -15.982 1.00 77.94 207 THR A CA 1
ATOM 1680 C C . THR A 1 207 ? 3.775 6.343 -16.709 1.00 77.94 207 THR A C 1
ATOM 1682 O O . THR A 1 207 ? 2.563 6.363 -16.945 1.00 77.94 207 THR A O 1
ATOM 1685 N N . LYS A 1 208 ? 4.585 7.333 -17.089 1.00 75.19 208 LYS A N 1
ATOM 1686 C CA . LYS A 1 208 ? 4.156 8.437 -17.963 1.00 75.19 208 LYS A CA 1
ATOM 1687 C C . LYS A 1 208 ? 4.537 8.119 -19.412 1.00 75.19 208 LYS A C 1
ATOM 1689 O O . LYS A 1 208 ? 5.506 7.408 -19.660 1.00 75.19 208 LYS A O 1
ATOM 1694 N N . ASN A 1 209 ? 3.754 8.633 -20.366 1.00 65.69 209 ASN A N 1
ATOM 1695 C CA . ASN A 1 209 ? 3.895 8.369 -21.811 1.00 65.69 209 ASN A CA 1
ATOM 1696 C C . ASN A 1 209 ? 3.768 6.889 -22.221 1.00 65.69 209 ASN A C 1
ATOM 1698 O O . ASN A 1 209 ? 4.220 6.487 -23.289 1.00 65.69 209 ASN A O 1
ATOM 1702 N N . PHE A 1 210 ? 3.101 6.082 -21.397 1.00 59.09 210 PHE A N 1
ATOM 1703 C CA . PHE A 1 210 ? 2.978 4.636 -21.573 1.00 59.09 210 PHE A CA 1
ATOM 1704 C C . PHE A 1 210 ? 2.349 4.210 -22.918 1.00 59.09 210 PHE A C 1
ATOM 1706 O O . PHE A 1 210 ? 2.753 3.203 -23.492 1.00 59.09 210 PHE A O 1
ATOM 1713 N N . ASN A 1 211 ? 1.441 5.020 -23.486 1.00 56.44 211 ASN A N 1
ATOM 1714 C CA . ASN A 1 211 ? 0.861 4.748 -24.809 1.00 56.44 211 ASN A CA 1
ATOM 1715 C C . ASN A 1 211 ? 1.926 4.701 -25.931 1.00 56.44 211 ASN A C 1
ATOM 1717 O O . ASN A 1 211 ? 1.781 3.926 -26.865 1.00 56.44 211 ASN A O 1
ATOM 1721 N N . ASN A 1 212 ? 3.022 5.462 -25.834 1.00 54.88 212 ASN A N 1
ATOM 1722 C CA . ASN A 1 212 ? 4.020 5.540 -26.910 1.00 54.88 212 ASN A CA 1
ATOM 1723 C C . ASN A 1 212 ? 4.856 4.252 -27.061 1.00 54.88 212 ASN A C 1
ATOM 1725 O O . ASN A 1 212 ? 5.429 4.006 -28.120 1.00 54.88 212 ASN A O 1
ATOM 1729 N N . TYR A 1 213 ? 4.947 3.429 -26.013 1.00 48.56 213 TYR A N 1
ATOM 1730 C CA . TYR A 1 213 ? 5.752 2.204 -26.016 1.00 48.56 213 TYR A CA 1
ATOM 1731 C C . TYR A 1 213 ? 5.043 1.015 -26.636 1.00 48.56 213 TYR A C 1
ATOM 1733 O O . TYR A 1 213 ? 5.617 0.279 -27.439 1.00 48.56 213 TYR A O 1
ATOM 1741 N N . LEU A 1 214 ? 3.772 0.851 -26.293 1.00 50.91 214 LEU A N 1
ATOM 1742 C CA . LEU A 1 214 ? 2.984 -0.263 -26.787 1.00 50.91 214 LEU A CA 1
ATOM 1743 C C . LEU A 1 214 ? 2.666 -0.121 -28.298 1.00 50.91 214 LEU A C 1
ATOM 1745 O O . LEU A 1 214 ? 2.483 -1.115 -29.004 1.00 50.91 214 LEU A O 1
ATOM 1749 N N . ASP A 1 215 ? 2.725 1.101 -28.846 1.00 52.41 215 ASP A N 1
ATOM 1750 C CA . ASP A 1 215 ? 2.662 1.370 -30.294 1.00 52.41 215 ASP A CA 1
ATOM 1751 C C . ASP A 1 215 ? 3.839 0.757 -31.081 1.00 52.41 215 ASP A C 1
ATOM 1753 O O . ASP A 1 215 ? 3.729 0.529 -32.289 1.00 52.41 215 ASP A O 1
ATOM 1757 N N . LYS A 1 216 ? 4.983 0.489 -30.432 1.00 47.88 216 LYS A N 1
ATOM 1758 C CA . LYS A 1 216 ? 6.136 -0.180 -31.062 1.00 47.88 216 LYS A CA 1
ATOM 1759 C C . LYS A 1 216 ? 6.070 -1.696 -30.941 1.00 47.88 216 LYS A C 1
ATOM 1761 O O . LYS A 1 216 ? 6.439 -2.382 -31.891 1.00 47.88 216 LYS A O 1
ATOM 1766 N N . THR A 1 217 ? 5.625 -2.223 -29.801 1.00 50.53 217 THR A N 1
ATOM 1767 C CA . THR A 1 217 ? 5.537 -3.677 -29.587 1.00 50.53 217 THR A CA 1
ATOM 1768 C C . THR A 1 217 ? 4.411 -4.313 -30.400 1.00 50.53 217 THR A C 1
ATOM 1770 O O . THR A 1 217 ? 4.544 -5.461 -30.796 1.00 50.53 217 THR A O 1
ATOM 1773 N N . SER A 1 218 ? 3.362 -3.558 -30.742 1.00 47.72 218 SER A N 1
ATOM 1774 C CA . SER A 1 218 ? 2.299 -3.982 -31.671 1.00 47.72 218 SER A CA 1
ATOM 1775 C C . SER A 1 218 ? 2.682 -3.918 -33.161 1.00 47.72 218 SER A C 1
ATOM 1777 O O . SER A 1 218 ? 1.931 -4.399 -34.008 1.00 47.72 218 SER A O 1
ATOM 1779 N N . LYS A 1 219 ? 3.837 -3.324 -33.501 1.00 40.81 219 LYS A N 1
ATOM 1780 C CA . LYS A 1 219 ? 4.357 -3.193 -34.878 1.00 40.81 219 LYS A CA 1
ATOM 1781 C C . LYS A 1 219 ? 5.550 -4.111 -35.186 1.00 40.81 219 LYS A C 1
ATOM 1783 O O . LYS A 1 219 ? 6.156 -3.962 -36.248 1.00 40.81 219 LYS A O 1
ATOM 1788 N N . LYS A 1 220 ? 5.901 -5.022 -34.280 1.00 36.81 220 LYS A N 1
ATOM 1789 C CA . LYS A 1 220 ? 6.889 -6.090 -34.487 1.00 36.81 220 LYS A CA 1
ATOM 1790 C C . LYS A 1 220 ? 6.187 -7.437 -34.525 1.00 36.81 220 LYS A C 1
ATOM 1792 O O . LYS A 1 220 ? 6.658 -8.284 -35.312 1.00 36.81 220 LYS A O 1
#